Protein AF-A0A4S4DPA4-F1 (afdb_monomer_lite)

pLDDT: mean 76.0, std 15.43, range [40.31, 98.38]

Organism: Camellia sinensis var. sinensis (NCBI:txid542762)

InterPro domains:
  IPR003690 Transcription termination factor, mitochondrial/chloroplastic [PTHR13068] (3-157)
  IPR038538 MTERF superfamily, mitochondrial/chloroplastic [G3DSA:1.25.70.10] (1-191)

Radius of gyration: 19.37 Å; chains: 1; bounding box: 46×29×65 Å

Sequence (200 aa):
MESQIISPFNFFKSFVQSEEETIPAIKRNAKFLLVDLQACALPNVEILRETNVLDEKILFMLKFMAGAFNSTSDRFRKIVNEVKKMGFNPLKLNFVLAVHALKSMSKSTWGKKVDIYKKWVLFEDDILVAFGKYPWCTIASEHKIMRVMDFFVNKMKNDITLETMLKYIEKVFLTEVVNYYEEEALELLKLHKEKLVVAK

Structure (mmCIF, N/CA/C/O backbone):
data_AF-A0A4S4DPA4-F1
#
_entry.id   AF-A0A4S4DPA4-F1
#
loop_
_atom_site.group_PDB
_atom_site.id
_atom_site.type_symbol
_atom_site.label_atom_id
_atom_site.label_alt_id
_atom_site.label_comp_id
_atom_site.label_asym_id
_atom_site.label_entity_id
_atom_site.label_seq_id
_atom_site.pdbx_PDB_ins_code
_atom_site.Cartn_x
_atom_site.Cartn_y
_atom_site.Cartn_z
_atom_site.occupancy
_atom_site.B_iso_or_equiv
_atom_site.auth_seq_id
_atom_site.auth_comp_id
_atom_site.auth_asym_id
_atom_site.auth_atom_id
_atom_site.pdbx_PDB_model_num
ATOM 1 N N . MET A 1 1 ? -15.448 16.857 18.809 1.00 47.50 1 MET A N 1
ATOM 2 C CA . MET A 1 1 ? -13.980 16.663 18.862 1.00 47.50 1 MET A CA 1
ATOM 3 C C . MET A 1 1 ? -13.618 15.280 19.388 1.00 47.50 1 MET A C 1
ATOM 5 O O . MET A 1 1 ? -12.864 14.600 18.712 1.00 47.50 1 MET A O 1
ATOM 9 N N . GLU A 1 2 ? -14.201 14.809 20.498 1.00 51.72 2 GLU A N 1
ATOM 10 C CA . GLU A 1 2 ? -13.940 13.455 21.034 1.00 51.72 2 GLU A CA 1
ATOM 11 C C . GLU A 1 2 ? -14.201 12.321 20.019 1.00 51.72 2 GLU A C 1
ATOM 13 O O . GLU A 1 2 ? -13.368 11.430 19.854 1.00 51.72 2 GLU A O 1
ATOM 18 N N . SER A 1 3 ? -15.286 12.397 19.238 1.00 60.50 3 SER A N 1
ATOM 19 C CA . SER A 1 3 ? -15.632 11.381 18.227 1.00 60.50 3 SER A CA 1
ATOM 20 C C . SER A 1 3 ? -14.640 11.258 17.060 1.00 60.50 3 SER A C 1
ATOM 22 O O . SER A 1 3 ? -14.553 10.191 16.455 1.00 60.50 3 SER A O 1
ATOM 24 N N . GLN A 1 4 ? -13.872 12.312 16.755 1.00 64.69 4 GLN A N 1
ATOM 25 C CA . GLN A 1 4 ? -12.910 12.318 15.643 1.00 64.69 4 GLN A CA 1
ATOM 26 C C . GLN A 1 4 ? -11.597 11.605 15.985 1.00 64.69 4 GLN A C 1
ATOM 28 O O . GLN A 1 4 ? -10.877 11.208 15.079 1.00 64.69 4 GLN A O 1
ATOM 33 N N . ILE A 1 5 ? -11.290 11.415 17.273 1.00 68.19 5 ILE A N 1
ATOM 34 C CA . ILE A 1 5 ? -10.051 10.766 17.730 1.00 68.19 5 ILE A CA 1
ATOM 35 C C . ILE A 1 5 ? -10.339 9.358 18.263 1.00 68.19 5 ILE A C 1
ATOM 37 O O . ILE A 1 5 ? -9.598 8.423 17.960 1.00 68.19 5 ILE A O 1
ATOM 41 N N . ILE A 1 6 ? -11.446 9.179 18.994 1.00 77.50 6 ILE A N 1
ATOM 42 C CA . ILE A 1 6 ? -11.812 7.890 19.601 1.00 77.50 6 ILE A CA 1
ATOM 43 C C . ILE A 1 6 ? -12.074 6.824 18.531 1.00 77.50 6 ILE A C 1
ATOM 45 O O . ILE A 1 6 ? -11.639 5.682 18.671 1.00 77.50 6 ILE A O 1
ATOM 49 N N . SER A 1 7 ? -12.761 7.182 17.441 1.00 82.56 7 SER A N 1
ATOM 50 C CA . SER A 1 7 ? -13.133 6.211 16.408 1.00 82.56 7 SER A CA 1
ATOM 51 C C . SER A 1 7 ? -11.917 5.690 15.615 1.00 82.56 7 SER A C 1
ATOM 53 O O . SER A 1 7 ? -11.753 4.469 15.554 1.00 82.56 7 SER A O 1
ATOM 55 N N . PRO A 1 8 ? -10.993 6.539 15.112 1.00 80.88 8 PRO A N 1
ATOM 56 C CA . PRO A 1 8 ? -9.738 6.074 14.509 1.00 80.88 8 PRO A CA 1
ATOM 57 C C . PRO A 1 8 ? -8.840 5.289 15.471 1.00 80.88 8 PRO A C 1
ATOM 59 O O . PRO A 1 8 ? -8.198 4.325 15.053 1.00 80.88 8 PRO A O 1
ATOM 62 N N . PHE A 1 9 ? -8.807 5.674 16.752 1.00 84.62 9 PHE A N 1
ATOM 63 C CA . PHE A 1 9 ? -8.043 4.963 17.775 1.00 84.62 9 PHE A CA 1
ATOM 64 C C . PHE A 1 9 ? -8.568 3.544 17.997 1.00 84.62 9 PHE A C 1
ATOM 66 O O . PHE A 1 9 ? -7.803 2.588 17.897 1.00 84.62 9 PHE A O 1
ATOM 73 N N . ASN A 1 10 ? -9.874 3.392 18.235 1.00 86.75 10 ASN A N 1
ATOM 74 C CA . ASN A 1 10 ? -10.500 2.083 18.434 1.00 86.75 10 ASN A CA 1
ATOM 75 C C . ASN A 1 10 ? -10.371 1.197 17.193 1.00 86.75 10 ASN A C 1
ATOM 77 O O . ASN A 1 10 ? -10.141 -0.005 17.315 1.00 86.75 10 ASN A O 1
ATOM 81 N N . PHE A 1 11 ? -10.458 1.797 16.004 1.00 87.94 11 PHE A N 1
ATOM 82 C CA . PHE A 1 11 ? -10.201 1.102 14.751 1.00 87.94 11 PHE A CA 1
ATOM 83 C C . PHE A 1 11 ? -8.759 0.579 14.669 1.00 87.94 11 PHE A C 1
ATOM 85 O O . PHE A 1 11 ? -8.550 -0.589 14.373 1.00 87.94 11 PHE A O 1
ATOM 92 N N . PHE A 1 12 ? -7.743 1.384 14.988 1.00 86.25 12 PHE A N 1
ATOM 93 C CA . PHE A 1 12 ? -6.364 0.882 15.040 1.00 86.25 12 PHE A CA 1
ATOM 94 C C . PHE A 1 12 ? -6.177 -0.190 16.123 1.00 86.25 12 PHE A C 1
ATOM 96 O O . PHE A 1 12 ? -5.528 -1.211 15.882 1.00 86.25 12 PHE A O 1
ATOM 103 N N . LYS A 1 13 ? -6.782 0.015 17.299 1.00 86.31 13 LYS A N 1
ATOM 104 C CA . LYS A 1 13 ? -6.738 -0.925 18.423 1.00 86.31 13 LYS A CA 1
ATOM 105 C C . LYS A 1 13 ? -7.308 -2.290 18.042 1.00 86.31 13 LYS A C 1
ATOM 107 O O . LYS A 1 13 ? -6.779 -3.292 18.510 1.00 86.31 13 LYS A O 1
ATOM 112 N N . SER A 1 14 ? -8.307 -2.370 17.157 1.00 89.31 14 SER A N 1
ATOM 113 C CA . SER A 1 14 ? -8.835 -3.666 16.706 1.00 89.31 14 SER A CA 1
ATOM 114 C C . SER A 1 14 ? -7.832 -4.486 15.885 1.00 89.31 14 SER A C 1
ATOM 116 O O . SER A 1 14 ? -7.935 -5.708 15.870 1.00 89.31 14 SER A O 1
ATOM 118 N N . PHE A 1 15 ? -6.855 -3.848 15.226 1.00 86.38 15 PHE A N 1
ATOM 119 C CA . PHE A 1 15 ? -5.767 -4.550 14.528 1.00 86.38 15 PHE A CA 1
ATOM 120 C C . PHE A 1 15 ? -4.616 -4.918 15.459 1.00 86.38 15 PHE A C 1
ATOM 122 O O . PHE A 1 15 ? -4.044 -5.995 15.339 1.00 86.38 15 PHE A O 1
ATOM 129 N N . VAL A 1 16 ? -4.236 -3.996 16.346 1.00 83.19 16 VAL A N 1
ATOM 130 C CA . VAL A 1 16 ? -3.062 -4.158 17.216 1.00 83.19 16 VAL A CA 1
ATOM 131 C C . VAL A 1 16 ? -3.375 -5.038 18.429 1.00 83.19 16 VAL A C 1
ATOM 133 O O . VAL A 1 16 ? -2.485 -5.687 18.959 1.00 83.19 16 VAL A O 1
ATOM 136 N N . GLN A 1 17 ? -4.633 -5.061 18.876 1.00 82.94 17 GLN A N 1
ATOM 137 C CA . GLN A 1 17 ? -5.109 -5.787 20.062 1.00 82.94 17 GLN A CA 1
ATOM 138 C C . GLN A 1 17 ? -4.380 -5.418 21.372 1.00 82.94 17 GLN A C 1
ATOM 140 O O . GLN A 1 17 ? -4.552 -6.081 22.389 1.00 82.94 17 GLN A O 1
ATOM 145 N N . SER A 1 18 ? -3.620 -4.317 21.375 1.00 83.12 18 SER A N 1
ATOM 146 C CA . SER A 1 18 ? -2.895 -3.782 22.529 1.00 83.12 18 SER A CA 1
ATOM 147 C C . SER A 1 18 ? -3.013 -2.260 22.570 1.00 83.12 18 SER A C 1
ATOM 149 O O . SER A 1 18 ? -2.733 -1.566 21.591 1.00 83.12 18 SER A O 1
ATOM 151 N N . GLU A 1 19 ? -3.443 -1.726 23.712 1.00 79.69 19 GLU A N 1
ATOM 152 C CA . GLU A 1 19 ? -3.584 -0.282 23.926 1.00 79.69 19 GLU A CA 1
ATOM 153 C C . GLU A 1 19 ? -2.224 0.426 23.961 1.00 79.69 19 GLU A C 1
ATOM 155 O O . GLU A 1 19 ? -2.042 1.453 23.302 1.00 79.69 19 GLU A O 1
ATOM 160 N N . GLU A 1 20 ? -1.248 -0.184 24.635 1.00 83.00 20 GLU A N 1
ATOM 161 C CA . GLU A 1 20 ? 0.122 0.323 24.759 1.00 83.00 20 GLU A CA 1
ATOM 162 C C . GLU A 1 20 ? 0.823 0.432 23.398 1.00 83.00 20 GLU A C 1
ATOM 164 O O . GLU A 1 20 ? 1.570 1.378 23.148 1.00 83.00 20 GLU A O 1
ATOM 169 N N . GLU A 1 21 ? 0.528 -0.484 22.473 1.00 82.00 21 GLU A N 1
ATOM 170 C CA . GLU A 1 21 ? 1.113 -0.496 21.129 1.00 82.00 21 GLU A CA 1
ATOM 171 C C . GLU A 1 21 ? 0.329 0.348 20.108 1.00 82.00 21 GLU A C 1
ATOM 173 O O . GLU A 1 21 ? 0.869 0.740 19.065 1.00 82.00 21 GLU A O 1
ATOM 178 N N . THR A 1 22 ? -0.933 0.678 20.402 1.00 83.94 22 THR A N 1
ATOM 179 C CA . THR A 1 22 ? -1.797 1.461 19.505 1.00 83.94 22 THR A CA 1
ATOM 180 C C . THR A 1 22 ? -1.320 2.910 19.389 1.00 83.94 22 THR A C 1
ATOM 182 O O . THR A 1 22 ? -1.257 3.459 18.286 1.00 83.94 22 THR A O 1
ATOM 185 N N . ILE A 1 23 ? -0.926 3.536 20.504 1.00 83.19 23 ILE A N 1
ATOM 186 C CA . ILE A 1 23 ? -0.481 4.939 20.509 1.00 83.19 23 ILE A CA 1
ATOM 187 C C . ILE A 1 23 ? 0.796 5.134 19.665 1.00 83.19 23 ILE A C 1
ATOM 189 O O . ILE A 1 23 ? 0.790 6.009 18.792 1.00 83.19 23 ILE A O 1
ATOM 193 N N . PRO A 1 24 ? 1.880 4.347 19.843 1.00 84.19 24 PRO A N 1
ATOM 194 C CA . PRO A 1 24 ? 3.060 4.428 18.981 1.00 84.19 24 PRO A CA 1
ATOM 195 C C . PRO A 1 24 ? 2.747 4.173 17.502 1.00 84.19 24 PRO A C 1
ATOM 197 O O . PRO A 1 24 ? 3.294 4.856 16.637 1.00 84.19 24 PRO A O 1
ATOM 200 N N . ALA A 1 25 ? 1.845 3.232 17.200 1.00 79.12 25 ALA A N 1
ATOM 201 C CA . ALA A 1 25 ? 1.446 2.916 15.831 1.00 79.12 25 ALA A CA 1
ATOM 202 C C . ALA A 1 25 ? 0.774 4.104 15.125 1.00 79.12 25 ALA A C 1
ATOM 204 O O . ALA A 1 25 ? 1.135 4.425 13.994 1.00 79.12 25 ALA A O 1
ATOM 205 N N . ILE A 1 26 ? -0.153 4.788 15.803 1.00 81.88 26 ILE A N 1
ATOM 206 C CA . ILE A 1 26 ? -0.822 5.982 15.266 1.00 81.88 26 ILE A CA 1
ATOM 207 C C . ILE A 1 26 ? 0.167 7.143 15.142 1.00 81.88 26 ILE A C 1
ATOM 209 O O . ILE A 1 26 ? 0.182 7.828 14.121 1.00 81.88 26 ILE A O 1
ATOM 213 N N . LYS A 1 27 ? 1.033 7.352 16.145 1.00 83.00 27 LYS A N 1
ATOM 214 C CA . LYS A 1 27 ? 2.063 8.406 16.106 1.00 83.00 27 LYS A CA 1
ATOM 215 C C . LYS A 1 27 ? 2.998 8.256 14.908 1.00 83.00 27 LYS A C 1
ATOM 217 O O . LYS A 1 27 ? 3.382 9.262 14.317 1.00 83.00 27 LYS A O 1
ATOM 222 N N . ARG A 1 28 ? 3.310 7.017 14.515 1.00 79.75 28 ARG A N 1
ATOM 223 C CA . ARG A 1 28 ? 4.183 6.714 13.372 1.00 79.75 28 ARG A CA 1
ATOM 224 C C . ARG A 1 28 ? 3.653 7.258 12.047 1.00 79.75 28 ARG A C 1
ATOM 226 O O . ARG A 1 28 ? 4.441 7.588 11.167 1.00 79.75 28 ARG A O 1
ATOM 233 N N . ASN A 1 29 ? 2.336 7.407 11.917 1.00 77.44 29 ASN A N 1
ATOM 234 C CA . ASN A 1 29 ? 1.734 8.110 10.794 1.00 77.44 29 ASN A CA 1
ATOM 235 C C . ASN A 1 29 ? 0.452 8.830 11.218 1.00 77.44 29 ASN A C 1
ATOM 237 O O . ASN A 1 29 ? -0.662 8.441 10.862 1.00 77.44 29 ASN A O 1
ATOM 241 N N . ALA A 1 30 ? 0.629 9.938 11.943 1.00 82.50 30 ALA A N 1
ATOM 242 C CA . ALA A 1 30 ? -0.473 10.735 12.483 1.00 82.50 30 ALA A CA 1
ATOM 243 C C . ALA A 1 30 ? -1.455 11.245 11.410 1.00 82.50 30 ALA A C 1
ATOM 245 O O . ALA A 1 30 ? -2.594 11.578 11.729 1.00 82.50 30 ALA A O 1
ATOM 246 N N . LYS A 1 31 ? -1.059 11.246 10.126 1.00 81.12 31 LYS A N 1
ATOM 247 C CA . LYS A 1 31 ? -1.948 11.578 9.001 1.00 81.12 31 LYS A CA 1
ATOM 248 C C . LYS A 1 31 ? -3.149 10.640 8.903 1.00 81.12 31 LYS A C 1
ATOM 250 O O . LYS A 1 31 ? -4.138 11.028 8.294 1.00 81.12 31 LYS A O 1
ATOM 255 N N . PHE A 1 32 ? -3.094 9.445 9.498 1.00 81.62 32 PHE A N 1
ATOM 256 C CA . PHE A 1 32 ? -4.259 8.568 9.584 1.00 81.62 32 PHE A CA 1
ATOM 257 C C . PHE A 1 32 ? -5.448 9.237 10.281 1.00 81.62 32 PHE A C 1
ATOM 259 O O . PHE A 1 32 ? -6.580 9.060 9.849 1.00 81.62 32 PHE A O 1
ATOM 266 N N . LEU A 1 33 ? -5.195 10.060 11.302 1.00 81.94 33 LEU A N 1
ATOM 267 C CA . LEU A 1 33 ? -6.247 10.774 12.032 1.00 81.94 33 LEU A CA 1
ATOM 268 C C . LEU A 1 33 ? -6.993 11.798 11.161 1.00 81.94 33 LEU A C 1
ATOM 270 O O . LEU A 1 33 ? -8.061 12.261 11.539 1.00 81.94 33 LEU A O 1
ATOM 274 N N . LEU A 1 34 ? -6.432 12.149 10.000 1.00 82.75 34 LEU A N 1
ATOM 275 C CA . LEU A 1 34 ? -7.040 13.049 9.019 1.00 82.75 34 LEU A CA 1
ATOM 276 C C . LEU A 1 34 ? -7.821 12.296 7.932 1.00 82.75 34 LEU A C 1
ATOM 278 O O . LEU A 1 34 ? -8.416 12.927 7.061 1.00 82.75 34 LEU A O 1
ATOM 282 N N . VAL A 1 35 ? -7.778 10.962 7.925 1.00 84.69 35 VAL A N 1
ATOM 283 C CA . VAL A 1 35 ? -8.521 10.140 6.968 1.00 84.69 35 VAL A CA 1
ATOM 284 C C . VAL A 1 35 ? -9.955 9.998 7.456 1.00 84.69 35 VAL A C 1
ATOM 286 O O . VAL A 1 35 ? -10.189 9.657 8.614 1.00 84.69 35 VAL A O 1
ATOM 289 N N . ASP A 1 36 ? -10.920 10.207 6.561 1.00 88.88 36 ASP A N 1
ATOM 290 C CA . ASP A 1 36 ? -12.313 9.886 6.858 1.00 88.88 36 ASP A CA 1
ATOM 291 C C . ASP A 1 36 ? -12.453 8.374 7.078 1.00 88.88 36 ASP A C 1
ATOM 293 O O . ASP A 1 36 ? -12.332 7.566 6.149 1.00 88.88 36 ASP A O 1
ATOM 297 N N . LEU A 1 37 ? -12.666 7.986 8.334 1.00 88.25 37 LEU A N 1
ATOM 298 C CA . LEU A 1 37 ? -12.711 6.584 8.714 1.00 88.25 37 LEU A CA 1
ATOM 299 C C . LEU A 1 37 ? -13.899 5.861 8.068 1.00 88.25 37 LEU A C 1
ATOM 301 O O . LEU A 1 37 ? -13.740 4.735 7.604 1.00 88.25 37 LEU A O 1
ATOM 305 N N . GLN A 1 38 ? -15.067 6.505 8.027 1.00 89.69 38 GLN A N 1
ATOM 306 C CA . GLN A 1 38 ? -16.314 5.884 7.580 1.00 89.69 38 GLN A CA 1
ATOM 307 C C . GLN A 1 38 ? -16.425 5.891 6.058 1.00 89.69 38 GLN A C 1
ATOM 309 O O . GLN A 1 38 ? -16.741 4.868 5.457 1.00 89.69 38 GLN A O 1
ATOM 314 N N . ALA A 1 39 ? -16.129 7.026 5.423 1.00 89.81 39 ALA A N 1
ATOM 315 C CA . ALA A 1 39 ? -16.262 7.160 3.978 1.00 89.81 39 ALA A CA 1
ATOM 316 C C . ALA A 1 39 ? -15.093 6.529 3.207 1.00 89.81 39 ALA A C 1
ATOM 318 O O . ALA A 1 39 ? -15.268 6.129 2.054 1.00 89.81 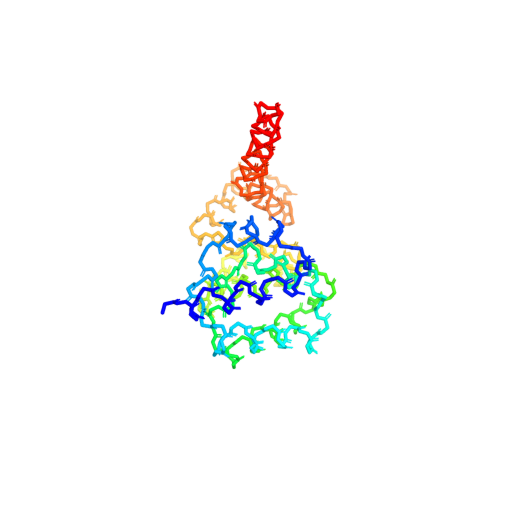39 ALA A O 1
ATOM 319 N N . CYS A 1 40 ? -13.904 6.441 3.818 1.00 92.50 40 CYS A N 1
ATOM 320 C CA . CYS A 1 40 ? -12.693 6.012 3.122 1.00 92.50 40 CYS A CA 1
ATOM 321 C C . CYS A 1 40 ? -12.021 4.794 3.774 1.00 92.50 40 CYS A C 1
ATOM 323 O O . CYS A 1 40 ? -11.894 3.757 3.125 1.00 92.50 40 CYS A O 1
ATOM 325 N N . ALA A 1 41 ? -11.568 4.882 5.028 1.00 92.38 41 ALA A N 1
ATOM 326 C CA . ALA A 1 41 ? -10.684 3.851 5.584 1.00 92.38 41 ALA A CA 1
ATOM 327 C C . ALA A 1 41 ? -11.362 2.482 5.745 1.00 92.38 41 ALA A C 1
ATOM 329 O O . ALA A 1 41 ? -10.819 1.491 5.260 1.00 92.38 41 ALA A O 1
ATOM 330 N N . LEU A 1 42 ? -12.539 2.426 6.376 1.00 94.00 42 LEU A N 1
ATOM 331 C CA . LEU A 1 42 ? -13.283 1.184 6.610 1.00 94.00 42 LEU A CA 1
ATOM 332 C C . LEU A 1 42 ? -13.649 0.474 5.294 1.00 94.00 42 LEU A C 1
ATOM 334 O O . LEU A 1 42 ? -13.253 -0.680 5.132 1.00 94.00 42 LEU A O 1
ATOM 338 N N . PRO A 1 43 ? -14.284 1.135 4.302 1.00 96.44 43 PRO A N 1
ATOM 339 C CA . PRO A 1 43 ? -14.548 0.503 3.010 1.00 96.44 43 PRO A CA 1
ATOM 340 C C . PRO A 1 43 ? -13.282 -0.008 2.308 1.00 96.44 43 PRO A C 1
ATOM 342 O O . PRO A 1 43 ? -13.291 -1.084 1.715 1.00 96.44 43 PRO A O 1
ATOM 345 N N . ASN A 1 44 ? -12.178 0.744 2.376 1.00 97.06 44 ASN A N 1
ATOM 346 C CA . ASN A 1 44 ? -10.921 0.361 1.729 1.00 97.06 44 ASN A CA 1
ATOM 347 C C . ASN A 1 44 ? -10.257 -0.842 2.414 1.00 97.06 44 ASN A C 1
ATOM 349 O O . ASN A 1 44 ? -9.653 -1.673 1.740 1.00 97.06 44 ASN A O 1
ATOM 353 N N . VAL A 1 45 ? -10.391 -0.965 3.734 1.00 96.44 45 VAL A N 1
ATOM 354 C CA . VAL A 1 45 ? -9.943 -2.135 4.502 1.00 96.44 45 VAL A CA 1
ATOM 355 C C . VAL A 1 45 ? -10.740 -3.374 4.116 1.00 96.44 45 VAL A C 1
ATOM 357 O O . VAL A 1 45 ? -10.141 -4.410 3.836 1.00 96.44 45 VAL A O 1
ATOM 360 N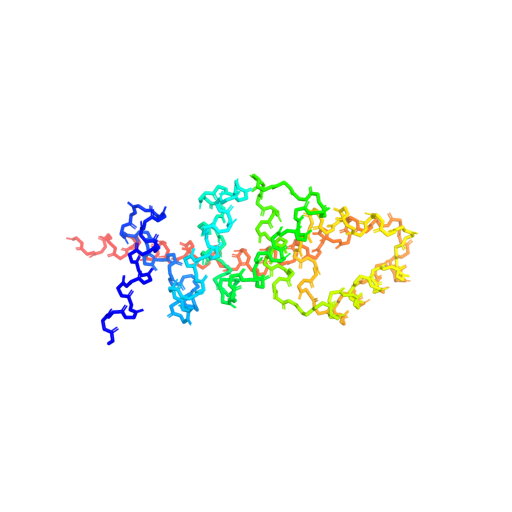 N . GLU A 1 46 ? -12.064 -3.260 4.015 1.00 97.31 46 GLU A N 1
ATOM 361 C CA . GLU A 1 46 ? -12.909 -4.379 3.590 1.00 97.31 46 GLU A CA 1
ATOM 362 C C . GLU A 1 46 ? -12.584 -4.823 2.159 1.00 97.31 46 GLU A C 1
ATOM 364 O O . GLU A 1 46 ? -12.444 -6.014 1.907 1.00 97.31 46 GLU A O 1
ATOM 369 N N . ILE A 1 47 ? -12.303 -3.892 1.239 1.00 98.38 47 ILE A N 1
ATOM 370 C CA . ILE A 1 47 ? -11.817 -4.227 -0.113 1.00 98.38 47 ILE A CA 1
ATOM 371 C C . ILE A 1 47 ? -10.526 -5.067 -0.070 1.00 98.38 47 ILE A C 1
ATOM 373 O O . ILE A 1 47 ? -10.360 -6.000 -0.864 1.00 98.38 47 ILE A O 1
ATOM 377 N N . LEU A 1 48 ? -9.587 -4.741 0.827 1.00 97.69 48 LEU A N 1
ATOM 378 C CA . LEU A 1 48 ? -8.350 -5.513 0.985 1.00 97.69 48 LEU A CA 1
ATOM 379 C C . LEU A 1 48 ? -8.646 -6.917 1.532 1.00 97.69 48 LEU A C 1
ATOM 381 O O . LEU A 1 48 ? -8.122 -7.893 0.990 1.00 97.69 48 LEU A O 1
ATOM 385 N N . ARG A 1 49 ? -9.526 -7.033 2.532 1.00 97.44 49 ARG A N 1
ATOM 386 C CA . ARG A 1 49 ? -9.955 -8.320 3.107 1.00 97.44 49 ARG A CA 1
ATOM 387 C C . ARG A 1 49 ? -10.683 -9.199 2.092 1.00 97.44 49 ARG A C 1
ATOM 389 O O . ARG A 1 49 ? -10.318 -10.358 1.936 1.00 97.44 49 ARG A O 1
ATOM 396 N N . GLU A 1 50 ? -11.613 -8.637 1.317 1.00 97.88 50 GLU A N 1
ATOM 397 C CA . GLU A 1 50 ? -12.284 -9.300 0.182 1.00 97.88 50 GLU A CA 1
ATOM 398 C C . GLU A 1 50 ? -11.278 -9.822 -0.861 1.00 97.88 50 GLU A C 1
ATOM 400 O O . GLU A 1 50 ? -11.530 -10.799 -1.566 1.00 97.88 50 GLU A O 1
ATOM 405 N N . THR A 1 51 ? -10.113 -9.175 -0.963 1.00 97.56 51 THR A N 1
ATOM 406 C CA . THR A 1 51 ? -9.022 -9.570 -1.865 1.00 97.56 51 THR A CA 1
ATOM 407 C C . THR A 1 51 ? -8.067 -10.595 -1.229 1.00 97.56 51 THR A C 1
ATOM 409 O O . THR A 1 51 ? -7.089 -10.995 -1.860 1.00 97.56 51 THR A O 1
ATOM 412 N N . ASN A 1 52 ? -8.375 -11.088 -0.026 1.00 96.62 52 ASN A N 1
ATOM 413 C CA . ASN A 1 52 ? -7.560 -11.991 0.794 1.00 96.62 52 ASN A CA 1
ATOM 414 C C . ASN A 1 52 ? -6.239 -11.383 1.286 1.00 96.62 52 ASN A C 1
ATOM 416 O O . ASN A 1 52 ? -5.278 -12.107 1.547 1.00 96.62 52 ASN A O 1
ATOM 420 N N . VAL A 1 53 ? -6.154 -10.059 1.413 1.00 97.12 53 VAL A N 1
ATOM 421 C CA . VAL A 1 53 ? -5.004 -9.432 2.071 1.00 97.12 53 VAL A CA 1
ATOM 422 C C . VAL A 1 53 ? -5.100 -9.698 3.572 1.00 97.12 53 VAL A C 1
ATOM 424 O O . VAL A 1 53 ? -6.123 -9.425 4.193 1.00 97.12 53 VAL A O 1
ATOM 427 N N . LEU A 1 54 ? -4.022 -10.222 4.156 1.00 93.94 54 LEU A N 1
ATOM 428 C CA . LEU A 1 54 ? -3.961 -10.526 5.585 1.00 93.94 54 LEU A CA 1
ATOM 429 C C . LEU A 1 54 ? -3.980 -9.242 6.429 1.00 93.94 54 LEU A C 1
ATOM 431 O O . LEU A 1 54 ? -3.289 -8.272 6.100 1.00 93.94 54 LEU A O 1
ATOM 435 N N . ASP A 1 55 ? -4.681 -9.272 7.565 1.00 93.06 55 ASP A N 1
ATOM 436 C CA . ASP A 1 55 ? -4.805 -8.131 8.487 1.00 93.06 55 ASP A CA 1
ATOM 437 C C . ASP A 1 55 ? -3.444 -7.597 8.961 1.00 93.06 55 ASP A C 1
ATOM 439 O O . ASP A 1 55 ? -3.276 -6.390 9.109 1.00 93.06 55 ASP A O 1
ATOM 443 N N . GLU A 1 56 ? -2.426 -8.452 9.094 1.00 91.06 56 GLU A N 1
ATOM 444 C CA . GLU A 1 56 ? -1.048 -8.036 9.394 1.00 91.06 56 GLU A CA 1
ATOM 445 C C . GLU A 1 56 ? -0.447 -7.099 8.324 1.00 91.06 56 GLU A C 1
ATOM 447 O O . GLU A 1 56 ? 0.309 -6.179 8.644 1.00 91.06 56 GLU A O 1
ATOM 452 N N . LYS A 1 57 ? -0.791 -7.291 7.041 1.00 92.75 57 LYS A N 1
ATOM 453 C CA . LYS A 1 57 ? -0.319 -6.449 5.928 1.00 92.75 57 LYS A CA 1
ATOM 454 C C . LYS A 1 57 ? -1.158 -5.184 5.805 1.00 92.75 57 LYS A C 1
ATOM 456 O O . LYS A 1 57 ? -0.614 -4.129 5.483 1.00 92.75 57 LYS A O 1
ATOM 461 N N . ILE A 1 58 ? -2.452 -5.269 6.115 1.00 93.88 58 ILE A N 1
ATOM 462 C CA . ILE A 1 58 ? -3.324 -4.095 6.239 1.00 93.88 58 ILE A CA 1
ATOM 463 C C . ILE A 1 58 ? -2.820 -3.205 7.378 1.00 93.88 58 ILE A C 1
ATOM 465 O O . ILE A 1 58 ? -2.636 -2.009 7.176 1.00 93.88 58 ILE A O 1
ATOM 469 N N . LEU A 1 59 ? -2.493 -3.784 8.537 1.00 90.38 59 LEU A N 1
ATOM 470 C CA . LEU A 1 59 ? -1.924 -3.066 9.674 1.00 90.38 59 LEU A CA 1
ATOM 471 C C . LEU A 1 59 ? -0.584 -2.414 9.323 1.00 90.38 59 LEU A C 1
ATOM 473 O O . LEU A 1 59 ? -0.346 -1.265 9.692 1.00 90.38 59 LEU A O 1
ATOM 477 N N . PHE A 1 60 ? 0.281 -3.109 8.581 1.00 89.12 60 PHE A N 1
ATOM 478 C CA . PHE A 1 60 ? 1.505 -2.508 8.053 1.00 89.12 60 PHE A CA 1
ATOM 479 C C . PHE A 1 60 ? 1.195 -1.285 7.171 1.00 89.12 60 PHE A C 1
ATOM 481 O O . PHE A 1 60 ? 1.758 -0.208 7.367 1.00 89.12 60 PHE A O 1
ATOM 488 N N . MET A 1 61 ? 0.247 -1.411 6.242 1.00 89.81 61 MET A N 1
ATOM 489 C CA . MET A 1 61 ? -0.164 -0.312 5.367 1.00 89.81 61 MET A CA 1
ATOM 490 C C . MET A 1 61 ? -0.780 0.854 6.157 1.00 89.81 61 MET A C 1
ATOM 492 O O . MET A 1 61 ? -0.498 2.010 5.861 1.00 89.81 61 MET A O 1
ATOM 496 N N . LEU A 1 62 ? -1.567 0.583 7.198 1.00 88.50 62 LEU A N 1
ATOM 497 C CA . LEU A 1 62 ? -2.126 1.600 8.089 1.00 88.50 62 LEU A CA 1
ATOM 498 C C . LEU A 1 62 ? -1.019 2.348 8.851 1.00 88.50 62 LEU A C 1
ATOM 500 O O . LEU A 1 62 ? -1.023 3.579 8.883 1.00 88.50 62 LEU A O 1
ATOM 504 N N . LYS A 1 63 ? -0.035 1.622 9.400 1.00 85.81 63 LYS A N 1
ATOM 505 C CA . LYS A 1 63 ? 1.091 2.182 10.170 1.00 85.81 63 LYS A CA 1
ATOM 506 C C . LYS A 1 63 ? 2.014 3.065 9.332 1.00 85.81 63 LYS A C 1
ATOM 508 O O . LYS A 1 63 ? 2.467 4.096 9.815 1.00 85.81 63 LYS A O 1
ATOM 513 N N . PHE A 1 64 ? 2.307 2.673 8.093 1.00 83.69 64 PHE A N 1
ATOM 514 C CA . PHE A 1 64 ? 3.358 3.319 7.294 1.00 83.69 64 PHE A CA 1
ATOM 515 C C . PHE A 1 64 ? 2.826 4.093 6.085 1.00 83.69 64 PHE A C 1
ATOM 517 O O . PHE A 1 64 ? 3.480 5.009 5.597 1.00 83.69 64 PHE A O 1
ATOM 524 N N . MET A 1 65 ? 1.615 3.790 5.621 1.00 86.31 65 MET A N 1
ATOM 525 C CA . MET A 1 65 ? 1.040 4.291 4.367 1.00 86.31 65 MET A CA 1
ATOM 526 C C . MET A 1 65 ? -0.407 4.755 4.554 1.00 86.31 65 MET A C 1
ATOM 528 O O . MET A 1 65 ? -1.217 4.622 3.640 1.00 86.31 65 MET A O 1
ATOM 532 N N . ALA A 1 66 ? -0.740 5.346 5.706 1.00 83.19 66 ALA A N 1
ATOM 533 C CA . ALA A 1 66 ? -2.094 5.800 6.041 1.00 83.19 66 ALA A CA 1
ATOM 534 C C . ALA A 1 66 ? -2.759 6.634 4.930 1.00 83.19 66 ALA A C 1
ATOM 536 O O . ALA A 1 66 ? -3.949 6.497 4.654 1.00 83.19 66 ALA A O 1
ATOM 537 N N . GLY A 1 67 ? -1.968 7.448 4.222 1.00 83.88 67 GLY A N 1
ATOM 538 C CA . GLY A 1 67 ? -2.436 8.231 3.081 1.00 83.88 67 GLY A CA 1
ATOM 539 C C . GLY A 1 67 ? -3.032 7.395 1.941 1.00 83.88 67 GLY A C 1
ATOM 540 O O . GLY A 1 67 ? -3.811 7.936 1.161 1.00 83.88 67 GLY A O 1
ATOM 541 N N . ALA A 1 68 ? -2.726 6.099 1.835 1.00 87.44 68 ALA A N 1
ATOM 542 C CA . ALA A 1 68 ? -3.329 5.183 0.869 1.00 87.44 68 ALA A CA 1
ATOM 543 C C . ALA A 1 68 ? -4.829 4.983 1.091 1.00 87.44 68 ALA A C 1
ATOM 545 O O . ALA A 1 68 ? -5.565 4.842 0.121 1.00 87.44 68 ALA A O 1
ATOM 546 N N . PHE A 1 69 ? -5.277 5.052 2.344 1.00 91.00 69 PHE A N 1
ATOM 547 C CA . PHE A 1 69 ? -6.680 4.890 2.710 1.00 91.00 69 PHE A CA 1
ATOM 548 C C . PHE A 1 69 ? -7.498 6.159 2.481 1.00 91.00 69 PHE A C 1
ATOM 550 O O . PHE A 1 69 ? -8.719 6.092 2.526 1.00 91.00 69 PHE A O 1
ATOM 557 N N . ASN A 1 70 ? -6.859 7.294 2.177 1.00 90.12 70 ASN A N 1
ATOM 558 C CA . ASN A 1 70 ? -7.546 8.533 1.823 1.00 90.12 70 ASN A CA 1
ATOM 559 C C . ASN A 1 70 ? -7.957 8.540 0.339 1.00 90.12 70 ASN A C 1
ATOM 561 O O . ASN A 1 70 ? -7.344 9.222 -0.495 1.00 90.12 70 ASN A O 1
ATOM 565 N N . SER A 1 71 ? -8.926 7.698 -0.006 1.00 90.75 71 SER A N 1
ATOM 566 C CA . SER A 1 71 ? -9.565 7.625 -1.321 1.00 90.75 71 SER A CA 1
ATOM 567 C C . SER A 1 71 ? -10.950 7.007 -1.209 1.00 90.75 71 SER A C 1
ATOM 569 O O . SER A 1 71 ? -11.174 6.165 -0.344 1.00 90.75 71 SER A O 1
ATOM 571 N N . THR A 1 72 ? -11.841 7.362 -2.134 1.00 94.56 72 THR A N 1
ATOM 572 C CA . THR A 1 72 ? -13.140 6.696 -2.262 1.00 94.56 72 THR A CA 1
ATOM 573 C C . THR A 1 72 ? -12.965 5.202 -2.542 1.00 94.56 72 THR A C 1
ATOM 575 O O . THR A 1 72 ? -12.027 4.800 -3.244 1.00 94.56 72 THR A O 1
ATOM 578 N N . SER A 1 73 ? -13.896 4.393 -2.038 1.00 95.62 73 SER A N 1
ATOM 579 C CA . SER A 1 73 ? -13.920 2.936 -2.223 1.00 95.62 73 SER A CA 1
ATOM 580 C C . SER A 1 73 ? -13.886 2.526 -3.696 1.00 95.62 73 SER A C 1
ATOM 582 O O . SER A 1 73 ? -13.128 1.632 -4.067 1.00 95.62 73 SER A O 1
ATOM 584 N N . ASP A 1 74 ? -14.607 3.232 -4.571 1.00 96.06 74 ASP A N 1
ATOM 585 C CA . ASP A 1 74 ? -14.610 2.967 -6.016 1.00 96.06 74 ASP A CA 1
ATOM 586 C C . ASP A 1 74 ? -13.230 3.133 -6.652 1.00 96.06 74 ASP A C 1
ATOM 588 O O . ASP A 1 74 ? -12.788 2.306 -7.457 1.00 96.06 74 ASP A O 1
ATOM 592 N N . ARG A 1 75 ? -12.528 4.219 -6.306 1.00 94.62 75 ARG A N 1
ATOM 593 C CA . ARG A 1 75 ? -11.178 4.465 -6.819 1.00 94.62 75 ARG A CA 1
ATOM 594 C C . ARG A 1 75 ? -10.208 3.430 -6.263 1.00 94.62 75 ARG A C 1
ATOM 596 O O . ARG A 1 75 ? -9.386 2.910 -7.016 1.00 94.62 75 ARG A O 1
ATOM 603 N N . PHE A 1 76 ? -10.307 3.132 -4.973 1.00 96.62 76 PHE A N 1
ATOM 604 C CA . PHE A 1 76 ? -9.436 2.173 -4.309 1.00 96.62 76 PHE A CA 1
ATOM 605 C C . PHE A 1 76 ? -9.612 0.759 -4.878 1.00 96.62 76 PHE A C 1
ATOM 607 O O . PHE A 1 76 ? -8.632 0.122 -5.258 1.00 96.62 76 PHE A O 1
ATOM 614 N N . ARG A 1 77 ? -10.857 0.308 -5.075 1.00 97.69 77 ARG A N 1
ATOM 615 C CA . ARG A 1 77 ? -11.186 -0.988 -5.689 1.00 97.69 77 ARG A CA 1
ATOM 616 C C . ARG A 1 77 ? -10.624 -1.120 -7.103 1.00 97.69 77 ARG A C 1
ATOM 618 O O . ARG A 1 77 ? -10.104 -2.177 -7.457 1.00 97.69 77 ARG A O 1
ATOM 625 N N . LYS A 1 78 ? -10.674 -0.053 -7.910 1.00 96.38 78 LYS A N 1
ATOM 626 C CA . LYS A 1 78 ? -10.046 -0.040 -9.245 1.00 96.38 78 LYS A CA 1
ATOM 627 C C . LYS A 1 78 ? -8.539 -0.288 -9.161 1.00 96.38 78 LYS A C 1
ATOM 629 O O . LYS A 1 78 ? -8.041 -1.125 -9.906 1.00 96.38 78 LYS A O 1
ATOM 634 N N . ILE A 1 79 ? -7.849 0.376 -8.232 1.00 95.00 79 ILE A N 1
ATOM 635 C CA . ILE A 1 79 ? -6.405 0.200 -8.015 1.00 95.00 79 ILE A CA 1
ATOM 636 C C . ILE A 1 79 ? -6.093 -1.227 -7.551 1.00 95.00 79 ILE A C 1
ATOM 638 O O . ILE A 1 79 ? -5.227 -1.877 -8.126 1.00 95.00 79 ILE A O 1
ATOM 642 N N . VAL A 1 80 ? -6.818 -1.747 -6.557 1.00 96.94 80 VAL A N 1
ATOM 643 C CA . VAL A 1 80 ? -6.629 -3.117 -6.043 1.00 96.94 80 VAL A CA 1
ATOM 644 C C . VAL A 1 80 ? -6.803 -4.156 -7.156 1.00 96.94 80 VAL A C 1
ATOM 646 O O . VAL A 1 80 ? -5.985 -5.065 -7.299 1.00 96.94 80 VAL A O 1
ATOM 649 N N . ASN A 1 81 ? -7.819 -3.986 -8.005 1.00 96.00 81 ASN A N 1
ATOM 650 C CA . ASN A 1 81 ? -8.042 -4.856 -9.158 1.00 96.00 81 ASN A CA 1
ATOM 651 C C . ASN A 1 81 ? -6.939 -4.736 -10.217 1.00 96.00 81 ASN A C 1
ATOM 653 O O . ASN A 1 81 ? -6.590 -5.735 -10.842 1.00 96.00 81 ASN A O 1
ATOM 657 N N . GLU A 1 82 ? -6.394 -3.541 -10.438 1.00 91.81 82 GLU A N 1
ATOM 658 C CA . GLU A 1 82 ? -5.275 -3.322 -11.358 1.00 91.81 82 GLU A CA 1
ATOM 659 C C . GLU A 1 82 ? -4.000 -4.015 -10.861 1.00 91.81 82 GLU A C 1
ATOM 661 O O . GLU A 1 82 ? -3.402 -4.788 -11.607 1.00 91.81 82 GLU A O 1
ATOM 666 N N . VAL A 1 83 ? -3.659 -3.862 -9.578 1.00 91.88 83 VAL A N 1
ATOM 667 C CA . VAL A 1 83 ? -2.531 -4.567 -8.943 1.00 91.88 83 VAL A CA 1
ATOM 668 C C . VAL A 1 83 ? -2.700 -6.085 -9.035 1.00 91.88 83 VAL A C 1
ATOM 670 O O . VAL A 1 83 ? -1.757 -6.802 -9.366 1.00 91.88 83 VAL A O 1
ATOM 673 N N . LYS A 1 84 ? -3.918 -6.596 -8.821 1.00 93.12 84 LYS A N 1
ATOM 674 C CA . LYS A 1 84 ? -4.216 -8.025 -8.984 1.00 93.12 84 LYS A CA 1
ATOM 675 C C . LYS A 1 84 ? -4.027 -8.494 -10.432 1.00 93.12 84 LYS A C 1
ATOM 677 O O . LYS A 1 84 ? -3.456 -9.557 -10.653 1.00 93.12 84 LYS A O 1
ATOM 682 N N . LYS A 1 85 ? -4.462 -7.703 -11.421 1.00 89.88 85 LYS A N 1
ATOM 683 C CA . LYS A 1 85 ? -4.260 -7.997 -12.855 1.00 89.88 85 LYS A CA 1
ATOM 684 C C . LYS A 1 85 ? -2.787 -7.984 -13.261 1.00 89.88 85 LYS A C 1
ATOM 686 O O . LYS A 1 85 ? -2.416 -8.735 -14.152 1.00 89.88 85 LYS A O 1
ATOM 691 N N . MET A 1 86 ? -1.957 -7.187 -12.588 1.00 83.44 86 MET A N 1
ATOM 692 C CA . MET A 1 86 ? -0.498 -7.183 -12.759 1.00 83.44 86 MET A CA 1
ATOM 693 C C . MET A 1 86 ? 0.189 -8.428 -12.159 1.00 83.44 86 MET A C 1
ATOM 695 O O . MET A 1 86 ? 1.409 -8.536 -12.220 1.00 83.44 86 MET A O 1
ATOM 699 N N . GLY A 1 87 ? -0.563 -9.366 -11.568 1.00 85.88 87 GLY A N 1
ATOM 700 C CA . GLY A 1 87 ? -0.033 -10.635 -11.062 1.00 85.88 87 GLY A CA 1
ATOM 701 C C . GLY A 1 87 ? 0.512 -10.583 -9.633 1.00 85.88 87 GLY A C 1
ATOM 702 O O . GLY A 1 87 ? 1.098 -11.559 -9.166 1.00 85.88 87 GLY A O 1
ATOM 703 N N . PHE A 1 88 ? 0.315 -9.480 -8.904 1.00 87.50 88 PHE A N 1
ATOM 704 C CA . PHE A 1 88 ? 0.731 -9.407 -7.505 1.00 87.50 88 PHE A CA 1
ATOM 705 C C . PHE A 1 88 ? -0.095 -10.359 -6.638 1.00 87.50 88 PHE A C 1
ATOM 707 O O . PHE A 1 88 ? -1.325 -10.361 -6.683 1.00 87.50 88 PHE A O 1
ATOM 714 N N . ASN A 1 89 ? 0.590 -11.125 -5.789 1.00 89.75 89 ASN A N 1
ATOM 715 C CA . ASN A 1 89 ? -0.042 -12.042 -4.847 1.00 89.75 89 ASN A CA 1
ATOM 716 C C . ASN A 1 89 ? -0.563 -11.282 -3.606 1.00 89.75 89 ASN A C 1
ATOM 718 O O . ASN A 1 89 ? 0.273 -10.784 -2.846 1.00 89.75 89 ASN A O 1
ATOM 722 N N . PRO A 1 90 ? -1.887 -11.253 -3.335 1.00 93.06 90 PRO A N 1
ATOM 723 C CA . PRO A 1 90 ? -2.479 -10.560 -2.180 1.00 93.06 90 PRO A CA 1
ATOM 724 C C . PRO A 1 90 ? -1.953 -10.997 -0.808 1.00 93.06 90 PRO A C 1
ATOM 726 O O . PRO A 1 90 ? -2.015 -10.234 0.152 1.00 93.06 90 PRO A O 1
ATOM 729 N N . LEU A 1 91 ? -1.387 -12.203 -0.718 1.00 91.25 91 LEU A N 1
ATOM 730 C CA . LEU A 1 91 ? -0.805 -12.747 0.511 1.00 91.25 91 LEU A CA 1
ATOM 731 C C . LEU A 1 91 ? 0.596 -12.187 0.812 1.00 91.25 91 LEU A C 1
ATOM 733 O O . LEU A 1 91 ? 1.150 -12.426 1.885 1.00 91.25 91 LEU A O 1
ATOM 737 N N . LYS A 1 92 ? 1.221 -11.482 -0.139 1.00 87.94 92 LYS A N 1
ATOM 738 C CA . LYS A 1 92 ? 2.578 -10.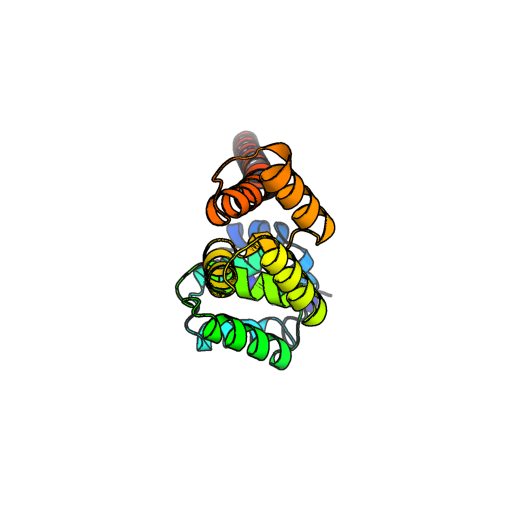937 -0.005 1.00 87.94 92 LYS A CA 1
ATOM 739 C C . LYS A 1 92 ? 2.535 -9.445 0.291 1.00 87.94 92 LYS A C 1
ATOM 741 O O . LYS A 1 92 ? 1.693 -8.714 -0.221 1.00 87.94 92 LYS A O 1
ATOM 746 N N . LEU A 1 93 ? 3.525 -8.976 1.053 1.00 86.00 93 LEU A N 1
ATOM 747 C CA . LEU A 1 93 ? 3.666 -7.557 1.385 1.00 86.00 93 LEU A CA 1
ATOM 748 C C . LEU A 1 93 ? 3.711 -6.672 0.127 1.00 86.00 93 LEU A C 1
ATOM 750 O O . LEU A 1 93 ? 3.071 -5.625 0.097 1.00 86.00 93 LEU A O 1
ATOM 754 N N . ASN A 1 94 ? 4.373 -7.127 -0.942 1.00 84.94 94 ASN A N 1
ATOM 755 C CA . ASN A 1 94 ? 4.482 -6.388 -2.204 1.00 84.94 94 ASN A CA 1
ATOM 756 C C . ASN A 1 94 ? 3.130 -5.989 -2.811 1.00 84.94 94 ASN A C 1
ATOM 758 O O . ASN A 1 94 ? 3.069 -4.982 -3.509 1.00 84.94 94 ASN A O 1
ATOM 762 N N . PHE A 1 95 ? 2.046 -6.713 -2.518 1.00 90.50 95 PHE A N 1
ATOM 763 C CA . PHE A 1 95 ? 0.713 -6.337 -2.977 1.00 90.50 95 PHE A CA 1
ATOM 764 C C . PHE A 1 95 ? 0.269 -4.988 -2.404 1.00 90.50 95 PHE A C 1
ATOM 766 O O . PHE A 1 95 ? -0.071 -4.077 -3.157 1.00 90.50 95 PHE A O 1
ATOM 773 N N . VAL A 1 96 ? 0.321 -4.817 -1.078 1.00 92.00 96 VAL A N 1
ATOM 774 C CA . VAL A 1 96 ? -0.089 -3.553 -0.439 1.00 92.00 96 VAL A CA 1
ATOM 775 C C . VAL A 1 96 ? 0.872 -2.409 -0.770 1.00 92.00 96 VAL A C 1
ATOM 777 O O . VAL A 1 96 ? 0.441 -1.264 -0.901 1.00 92.00 96 VAL A O 1
ATOM 780 N N . LEU A 1 97 ? 2.153 -2.717 -1.005 1.00 88.50 97 LEU A N 1
ATOM 781 C CA . LEU A 1 97 ? 3.134 -1.747 -1.502 1.00 88.50 97 LEU A CA 1
ATOM 782 C C . LEU A 1 97 ? 2.767 -1.233 -2.902 1.00 88.50 97 LEU A C 1
ATOM 784 O O . LEU A 1 97 ? 2.774 -0.025 -3.139 1.00 88.50 97 LEU A O 1
ATOM 788 N N . ALA A 1 98 ? 2.397 -2.129 -3.819 1.00 88.69 98 ALA A N 1
ATOM 789 C CA . ALA A 1 98 ? 1.976 -1.765 -5.169 1.00 88.69 98 ALA A CA 1
ATOM 790 C C . ALA A 1 98 ? 0.663 -0.970 -5.176 1.00 88.69 98 ALA A C 1
ATOM 792 O O . ALA A 1 98 ? 0.555 0.025 -5.895 1.00 88.69 98 ALA A O 1
ATOM 793 N N . VAL A 1 99 ? -0.303 -1.340 -4.324 1.00 93.25 99 VAL A N 1
ATOM 794 C CA . VAL A 1 99 ? -1.541 -0.563 -4.135 1.00 93.25 99 VAL A CA 1
ATOM 795 C C . VAL A 1 99 ? -1.214 0.859 -3.683 1.00 93.25 99 VAL A C 1
ATOM 797 O O . VAL A 1 99 ? -1.726 1.820 -4.259 1.00 93.25 99 VAL A O 1
ATOM 800 N N . HIS A 1 100 ? -0.333 1.018 -2.690 1.00 90.38 100 HIS A N 1
ATOM 801 C CA . HIS A 1 100 ? 0.085 2.338 -2.224 1.00 90.38 100 HIS A CA 1
ATOM 802 C C . HIS A 1 100 ? 0.784 3.152 -3.324 1.00 90.38 100 HIS A C 1
ATOM 804 O O . HIS A 1 100 ? 0.469 4.334 -3.502 1.00 90.38 100 HIS A O 1
ATOM 810 N N . ALA A 1 101 ? 1.693 2.529 -4.078 1.00 85.88 101 ALA A N 1
ATOM 811 C CA . ALA A 1 101 ? 2.416 3.179 -5.166 1.00 85.88 101 ALA A CA 1
ATOM 812 C C . ALA A 1 101 ? 1.455 3.705 -6.245 1.00 85.88 101 ALA A C 1
ATOM 814 O O . ALA A 1 101 ? 1.456 4.904 -6.532 1.00 85.88 101 ALA A O 1
ATOM 815 N N . LEU A 1 102 ? 0.565 2.853 -6.772 1.00 88.38 102 LEU A N 1
ATOM 816 C CA . LEU A 1 102 ? -0.422 3.265 -7.777 1.00 88.38 102 LEU A CA 1
ATOM 817 C C . LEU A 1 102 ? -1.400 4.313 -7.238 1.00 88.38 102 LEU A C 1
ATOM 819 O O . LEU A 1 102 ? -1.731 5.265 -7.945 1.00 88.38 102 LEU A O 1
ATOM 823 N N . LYS A 1 103 ? -1.829 4.202 -5.974 1.00 90.38 103 LYS A N 1
ATOM 824 C CA . LYS A 1 103 ? -2.706 5.202 -5.343 1.00 90.38 103 LYS A CA 1
ATOM 825 C C . LYS A 1 103 ? -2.067 6.585 -5.331 1.00 90.38 103 LYS A C 1
ATOM 827 O O . LYS A 1 103 ? -2.757 7.581 -5.566 1.00 90.38 103 LYS A O 1
ATOM 832 N N . SER A 1 104 ? -0.770 6.644 -5.053 1.00 85.50 104 SER A N 1
ATOM 833 C CA . SER A 1 104 ? -0.014 7.886 -4.869 1.00 85.50 104 SER A CA 1
ATOM 834 C C . SER A 1 104 ? 0.240 8.650 -6.172 1.00 85.50 104 SER A C 1
ATOM 836 O O . SER A 1 104 ? 0.785 9.752 -6.137 1.00 85.50 104 SER A O 1
ATOM 838 N N . MET A 1 105 ? -0.173 8.105 -7.319 1.00 83.38 105 MET A N 1
ATOM 839 C CA . MET A 1 105 ? 0.066 8.685 -8.635 1.00 83.38 105 MET A CA 1
ATOM 840 C C . MET A 1 105 ? -1.222 8.799 -9.454 1.00 83.38 105 MET A C 1
ATOM 842 O O . MET A 1 105 ? -2.215 8.106 -9.232 1.00 83.38 105 MET A O 1
ATOM 846 N N . SER A 1 106 ? -1.214 9.708 -10.429 1.00 83.88 106 SER A N 1
ATOM 847 C CA . SER A 1 106 ? -2.229 9.704 -11.483 1.00 83.88 106 SER A CA 1
ATOM 848 C C . SER A 1 106 ? -1.896 8.631 -12.523 1.00 83.88 106 SER A C 1
ATOM 850 O O . SER A 1 106 ? -0.727 8.289 -12.711 1.00 83.88 106 SER A O 1
ATOM 852 N N . LYS A 1 107 ? -2.898 8.158 -13.274 1.00 81.88 107 LYS A N 1
ATOM 853 C CA . LYS A 1 107 ? -2.676 7.236 -14.401 1.00 81.88 107 LYS A CA 1
ATOM 854 C C . LYS A 1 107 ? -1.710 7.816 -15.447 1.00 81.88 107 LYS A C 1
ATOM 856 O O . LYS A 1 107 ? -0.905 7.085 -16.010 1.00 81.88 107 LYS A O 1
ATOM 861 N N . SER A 1 108 ? -1.758 9.134 -15.666 1.00 83.50 108 SER A N 1
ATOM 862 C CA . SER A 1 108 ? -0.831 9.843 -16.561 1.00 83.50 108 SER A CA 1
ATOM 863 C C . SER A 1 108 ? 0.610 9.793 -16.042 1.00 83.50 108 SER A C 1
ATOM 865 O O . SER A 1 108 ? 1.519 9.447 -16.788 1.00 83.50 108 SER A O 1
ATOM 867 N N . THR A 1 109 ? 0.816 10.068 -14.750 1.00 83.25 109 THR A N 1
ATOM 868 C CA . THR A 1 109 ? 2.133 9.980 -14.094 1.00 83.25 109 THR A CA 1
ATOM 869 C C . THR A 1 109 ? 2.687 8.558 -14.141 1.00 83.25 109 THR A C 1
ATOM 871 O O . THR A 1 109 ? 3.863 8.367 -14.433 1.00 83.25 109 THR A O 1
ATOM 874 N N . TRP A 1 110 ? 1.841 7.557 -13.890 1.00 82.50 110 TRP A N 1
ATOM 875 C CA . TRP A 1 110 ? 2.217 6.152 -14.026 1.00 82.50 110 TRP A CA 1
ATOM 876 C C . TRP A 1 110 ? 2.682 5.828 -15.451 1.00 82.50 110 TRP A C 1
ATOM 878 O O . TRP A 1 110 ? 3.784 5.316 -15.627 1.00 82.50 110 TRP A O 1
ATOM 888 N N . GLY A 1 111 ? 1.898 6.212 -16.466 1.00 80.06 111 GLY A N 1
ATOM 889 C CA . GLY A 1 111 ? 2.254 6.016 -17.874 1.00 80.06 111 GLY A CA 1
ATOM 890 C C . GLY A 1 111 ? 3.597 6.650 -18.240 1.00 80.06 111 GLY A C 1
ATOM 891 O O . GLY A 1 111 ? 4.467 5.968 -18.766 1.00 80.06 111 GLY A O 1
ATOM 892 N N 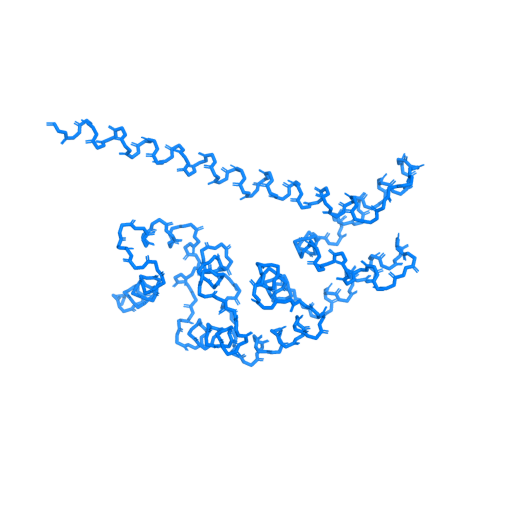. LYS A 1 112 ? 3.829 7.911 -17.848 1.00 82.62 112 LYS A N 1
ATOM 893 C CA . LYS A 1 112 ? 5.115 8.594 -18.082 1.00 82.62 112 LYS A CA 1
ATOM 894 C C . LYS A 1 112 ? 6.299 7.865 -17.452 1.00 82.62 112 LYS A C 1
ATOM 896 O O . LYS A 1 112 ? 7.366 7.797 -18.053 1.00 82.62 112 LYS A O 1
ATOM 901 N N . LYS A 1 113 ? 6.134 7.323 -16.243 1.00 76.81 113 LYS A N 1
ATOM 902 C CA . LYS A 1 113 ? 7.185 6.542 -15.574 1.00 76.81 113 LYS A CA 1
ATOM 903 C C . LYS A 1 113 ? 7.474 5.245 -16.312 1.00 76.81 113 LYS A C 1
ATOM 905 O O . LYS A 1 113 ? 8.642 4.936 -16.523 1.00 76.81 113 LYS A O 1
ATOM 910 N N . VAL A 1 114 ? 6.434 4.529 -16.736 1.00 76.94 114 VAL A N 1
ATOM 911 C CA . VAL A 1 114 ? 6.577 3.335 -17.578 1.00 76.94 114 VAL A CA 1
ATOM 912 C C . VAL A 1 114 ? 7.319 3.688 -18.870 1.00 76.94 114 VAL A C 1
ATOM 914 O O . VAL A 1 114 ? 8.290 3.017 -19.203 1.00 76.94 114 VAL A O 1
ATOM 917 N N . ASP A 1 115 ? 6.957 4.786 -19.537 1.00 79.62 115 ASP A N 1
ATOM 918 C CA . ASP A 1 115 ? 7.625 5.247 -20.760 1.00 79.62 115 ASP A CA 1
ATOM 919 C C . ASP A 1 115 ? 9.092 5.632 -20.530 1.00 79.62 115 ASP A C 1
ATOM 921 O O . ASP A 1 115 ? 9.933 5.403 -21.398 1.00 79.62 115 ASP A O 1
ATOM 925 N N . ILE A 1 116 ? 9.430 6.201 -19.366 1.00 75.88 116 ILE A N 1
ATOM 926 C CA . ILE A 1 116 ? 10.827 6.435 -18.985 1.00 75.88 116 ILE A CA 1
ATOM 927 C C . ILE A 1 116 ? 11.557 5.100 -18.911 1.00 75.88 116 ILE A C 1
ATOM 929 O O . ILE A 1 116 ? 12.572 4.963 -19.579 1.00 75.88 116 ILE A O 1
ATOM 933 N N . TYR A 1 117 ? 11.050 4.112 -18.171 1.00 70.12 117 TYR A N 1
ATOM 934 C CA . TYR A 1 117 ? 11.712 2.808 -18.075 1.00 70.12 117 TYR A CA 1
ATOM 935 C C . TYR A 1 117 ? 11.830 2.111 -19.439 1.00 70.12 117 TYR A C 1
ATOM 937 O O . TYR A 1 117 ? 12.904 1.610 -19.748 1.00 70.12 117 TYR A O 1
ATOM 945 N N . LYS A 1 118 ? 10.808 2.180 -20.304 1.00 73.56 118 LYS A N 1
ATOM 946 C CA . LYS A 1 118 ? 10.853 1.638 -21.679 1.00 73.56 118 LYS A CA 1
ATOM 947 C C . LYS A 1 118 ? 11.989 2.208 -22.531 1.00 73.56 118 LYS A C 1
ATOM 949 O O . LYS A 1 118 ? 12.506 1.512 -23.391 1.00 73.56 118 LYS A O 1
ATOM 954 N N . LYS A 1 119 ? 12.406 3.459 -22.305 1.00 74.56 119 LYS A N 1
ATOM 955 C CA . LYS A 1 119 ? 13.544 4.055 -23.035 1.00 74.56 119 LYS A CA 1
ATOM 956 C C . LYS A 1 119 ? 14.888 3.421 -22.680 1.00 74.56 119 LYS A C 1
ATOM 958 O O . LYS A 1 119 ? 15.835 3.566 -23.443 1.00 74.56 119 LYS A O 1
ATOM 963 N N . TRP A 1 120 ? 14.977 2.770 -21.523 1.00 66.00 120 TRP A N 1
ATOM 964 C CA . TRP A 1 120 ? 16.222 2.235 -20.972 1.00 66.00 120 TRP A CA 1
ATOM 965 C C . TRP A 1 120 ? 16.207 0.707 -20.817 1.00 66.00 120 TRP A C 1
ATOM 967 O O . TRP A 1 120 ? 17.216 0.133 -20.417 1.00 66.00 120 TRP A O 1
ATOM 977 N N . VAL A 1 121 ? 15.076 0.052 -21.094 1.00 61.84 121 VAL A N 1
ATOM 978 C CA . VAL A 1 121 ? 14.848 -1.389 -20.914 1.00 61.84 121 VAL A CA 1
ATOM 979 C C . VAL A 1 121 ? 14.378 -1.979 -22.242 1.00 61.84 121 VAL A C 1
ATOM 981 O O . VAL A 1 121 ? 13.564 -1.370 -22.928 1.00 61.84 121 VAL A O 1
ATOM 984 N N . LEU A 1 122 ? 14.888 -3.157 -22.608 1.00 52.28 122 LEU A N 1
ATOM 985 C CA . LEU A 1 122 ? 14.631 -3.790 -23.909 1.00 52.28 122 LEU A CA 1
ATOM 986 C C . LEU A 1 122 ? 13.223 -4.409 -24.039 1.00 52.28 122 LEU A C 1
ATOM 988 O O . LEU A 1 122 ? 12.734 -4.515 -25.162 1.00 52.28 122 LEU A O 1
ATOM 992 N N . PHE A 1 123 ? 12.553 -4.776 -22.935 1.00 55.06 123 PHE A N 1
ATOM 993 C CA . PHE A 1 123 ? 11.229 -5.417 -22.961 1.00 55.06 123 PHE A CA 1
ATOM 994 C C . PHE A 1 123 ? 10.265 -4.863 -21.897 1.00 55.06 123 PHE A C 1
ATOM 996 O O . PHE A 1 123 ? 10.640 -4.580 -20.762 1.00 55.06 123 PHE A O 1
ATOM 1003 N N . GLU A 1 124 ? 8.992 -4.708 -22.270 1.00 56.75 124 GLU A N 1
ATOM 1004 C CA . GLU A 1 124 ? 7.929 -4.162 -21.410 1.00 56.75 124 GLU A CA 1
ATOM 1005 C C . GLU A 1 124 ? 7.589 -5.081 -20.222 1.00 56.75 124 GLU A C 1
ATOM 1007 O O . GLU A 1 124 ? 7.299 -4.594 -19.126 1.00 56.75 124 GLU A O 1
ATOM 1012 N N . ASP A 1 125 ? 7.721 -6.397 -20.408 1.00 60.09 125 ASP A N 1
ATOM 1013 C CA . ASP A 1 125 ? 7.479 -7.406 -19.370 1.00 60.09 125 ASP A CA 1
ATOM 1014 C C . ASP A 1 125 ? 8.466 -7.285 -18.195 1.00 60.09 125 ASP A C 1
ATOM 1016 O O . ASP A 1 125 ? 8.089 -7.482 -17.035 1.00 60.09 125 ASP A O 1
ATOM 1020 N N . ASP A 1 126 ? 9.701 -6.844 -18.457 1.00 63.53 126 ASP A N 1
ATOM 1021 C CA . ASP A 1 126 ? 10.725 -6.641 -17.426 1.00 63.53 126 ASP A CA 1
ATOM 1022 C C . ASP A 1 126 ? 10.349 -5.514 -16.453 1.00 63.53 126 ASP A C 1
ATOM 1024 O O . ASP A 1 126 ? 10.719 -5.546 -15.277 1.00 63.53 126 ASP A O 1
ATOM 1028 N N . ILE A 1 127 ? 9.570 -4.527 -16.908 1.00 67.75 127 ILE A N 1
ATOM 1029 C CA . ILE A 1 127 ? 9.141 -3.391 -16.083 1.00 67.75 127 ILE A CA 1
ATOM 1030 C C . ILE A 1 127 ? 8.104 -3.848 -15.056 1.00 67.75 127 ILE A C 1
ATOM 1032 O O . ILE A 1 127 ? 8.198 -3.477 -13.886 1.00 67.75 127 ILE A O 1
ATOM 1036 N N . LEU A 1 128 ? 7.134 -4.673 -15.465 1.00 66.00 128 LEU A N 1
ATOM 1037 C CA . LEU A 1 128 ? 6.118 -5.210 -14.557 1.00 66.00 128 LEU A CA 1
ATOM 1038 C C . LEU A 1 128 ? 6.720 -6.206 -13.569 1.00 66.00 128 LEU A C 1
ATOM 1040 O O . LEU A 1 128 ? 6.403 -6.144 -12.382 1.00 66.00 128 LEU A O 1
ATOM 1044 N N . VAL A 1 129 ? 7.634 -7.068 -14.023 1.00 67.50 129 VAL A N 1
ATOM 1045 C CA . VAL A 1 129 ? 8.371 -7.986 -13.143 1.00 67.50 129 VAL A CA 1
ATOM 1046 C C . VAL A 1 129 ? 9.166 -7.203 -12.102 1.00 67.50 129 VAL A C 1
ATOM 1048 O O . VAL A 1 129 ? 9.130 -7.522 -10.910 1.00 67.50 129 VAL A O 1
ATOM 1051 N N . ALA A 1 130 ? 9.858 -6.147 -12.521 1.00 67.50 130 ALA A N 1
ATOM 1052 C CA . ALA A 1 130 ? 10.690 -5.386 -11.613 1.00 67.50 130 ALA A CA 1
ATOM 1053 C C . ALA A 1 130 ? 9.889 -4.444 -10.700 1.00 67.50 130 ALA A C 1
ATOM 1055 O O . ALA A 1 130 ? 10.259 -4.276 -9.540 1.00 67.50 130 ALA A O 1
ATOM 1056 N N . PHE A 1 131 ? 8.748 -3.915 -11.153 1.00 67.69 131 PHE A N 1
ATOM 1057 C CA . PHE A 1 131 ? 7.759 -3.273 -10.281 1.00 67.69 131 PHE A CA 1
ATOM 1058 C C . PHE A 1 131 ? 7.174 -4.272 -9.272 1.00 67.69 131 PHE A C 1
ATOM 1060 O O . PHE A 1 131 ? 7.023 -3.944 -8.098 1.00 67.69 131 PHE A O 1
ATOM 1067 N N . GLY A 1 132 ? 6.926 -5.510 -9.709 1.00 66.25 132 GLY A N 1
ATOM 1068 C CA . GLY A 1 132 ? 6.564 -6.666 -8.887 1.00 66.25 132 GLY A CA 1
ATOM 1069 C C . GLY A 1 132 ? 7.499 -6.872 -7.704 1.00 66.25 132 GLY A C 1
ATOM 1070 O O . GLY A 1 132 ? 7.062 -7.030 -6.560 1.00 66.25 132 GLY A O 1
ATOM 1071 N N . LYS A 1 133 ? 8.801 -6.844 -7.992 1.00 67.19 133 LYS A N 1
ATOM 1072 C CA . LYS A 1 133 ? 9.867 -6.997 -7.001 1.00 67.19 133 LYS A CA 1
ATOM 1073 C C . LYS A 1 133 ? 10.056 -5.739 -6.148 1.00 67.19 133 LYS A C 1
ATOM 1075 O O . LYS A 1 133 ? 10.225 -5.877 -4.941 1.00 67.19 133 LYS A O 1
ATOM 1080 N N . TYR A 1 134 ? 9.963 -4.549 -6.748 1.00 69.38 134 TYR A N 1
ATOM 1081 C CA . TYR A 1 134 ? 10.369 -3.276 -6.139 1.00 69.38 134 TYR A CA 1
ATOM 1082 C C . TYR A 1 134 ? 9.339 -2.142 -6.319 1.00 69.38 134 TYR A C 1
ATOM 1084 O O . TYR A 1 134 ? 9.652 -1.132 -6.950 1.00 69.38 134 TYR A O 1
ATOM 1092 N N . PRO A 1 135 ? 8.125 -2.214 -5.744 1.00 63.72 135 PRO A N 1
ATOM 1093 C CA . PRO A 1 135 ? 7.055 -1.240 -6.016 1.00 63.72 135 PRO A CA 1
ATOM 1094 C C . PRO A 1 135 ? 7.430 0.219 -5.693 1.00 63.72 135 PRO A C 1
ATOM 1096 O O . PRO A 1 135 ? 6.964 1.161 -6.342 1.00 63.72 135 PRO A O 1
ATOM 1099 N N . TRP A 1 136 ? 8.329 0.408 -4.721 1.00 66.44 136 TRP A N 1
ATOM 1100 C CA . TRP A 1 136 ? 8.829 1.706 -4.261 1.00 66.44 136 TRP A CA 1
ATOM 1101 C C . TRP A 1 136 ? 9.652 2.472 -5.294 1.00 66.44 136 TRP A C 1
ATOM 1103 O O . TRP A 1 136 ? 9.711 3.702 -5.229 1.00 66.44 136 TRP A O 1
ATOM 1113 N N . CYS A 1 137 ? 10.252 1.786 -6.273 1.00 59.28 137 CYS A N 1
ATOM 1114 C CA . CYS A 1 137 ? 11.075 2.432 -7.296 1.00 59.28 137 CYS A CA 1
ATOM 1115 C C . CYS A 1 137 ? 10.292 3.485 -8.101 1.00 59.28 137 CYS A C 1
ATOM 1117 O O . CYS A 1 137 ? 10.857 4.472 -8.571 1.00 59.28 137 CYS A O 1
ATOM 1119 N N . THR A 1 138 ? 8.969 3.327 -8.172 1.00 57.31 138 THR A N 1
ATOM 1120 C CA . THR A 1 138 ? 8.067 4.214 -8.912 1.00 57.31 138 THR A CA 1
ATOM 1121 C C . THR A 1 138 ? 7.648 5.459 -8.130 1.00 57.31 138 THR A C 1
ATOM 1123 O O . THR A 1 138 ? 7.196 6.428 -8.743 1.00 57.31 138 THR A O 1
ATOM 1126 N N . ILE A 1 139 ? 7.873 5.495 -6.810 1.00 61.84 139 ILE A N 1
ATOM 1127 C CA . ILE A 1 139 ? 7.583 6.668 -5.967 1.00 61.84 139 ILE A CA 1
ATOM 1128 C C . ILE A 1 139 ? 8.641 7.767 -6.147 1.00 61.84 139 ILE A C 1
ATOM 1130 O O . ILE A 1 139 ? 8.342 8.951 -5.990 1.00 61.84 139 ILE A O 1
ATOM 1134 N N . ALA A 1 140 ? 9.867 7.410 -6.547 1.00 66.94 140 ALA A N 1
ATOM 1135 C CA . ALA A 1 140 ? 10.897 8.387 -6.897 1.00 66.94 140 ALA A CA 1
ATOM 1136 C C . ALA A 1 140 ? 10.412 9.316 -8.023 1.00 66.94 140 ALA A C 1
ATOM 1138 O O . ALA A 1 140 ? 9.680 8.886 -8.907 1.00 66.94 140 ALA A O 1
ATOM 1139 N N . SER A 1 141 ? 10.807 10.593 -8.034 1.00 71.69 141 SER A N 1
ATOM 1140 C CA . SER A 1 141 ? 10.388 11.514 -9.103 1.00 71.69 141 SER A CA 1
ATOM 1141 C C . SER A 1 141 ? 10.908 11.066 -10.475 1.00 71.69 141 SER A C 1
ATOM 1143 O O . SER A 1 141 ? 11.955 10.428 -10.571 1.00 71.69 141 SER A O 1
ATOM 1145 N N . GLU A 1 142 ? 10.197 11.424 -11.551 1.00 73.19 142 GLU A N 1
ATOM 1146 C CA . GLU A 1 142 ? 10.624 11.145 -12.936 1.00 73.19 142 GLU A CA 1
ATOM 1147 C C . GLU A 1 142 ? 12.074 11.602 -13.183 1.00 73.19 142 GLU A C 1
ATOM 1149 O O . GLU A 1 142 ? 12.892 10.842 -13.694 1.00 73.19 142 GLU A O 1
ATOM 1154 N N . HIS A 1 143 ? 12.426 12.800 -12.706 1.00 73.81 143 HIS A N 1
ATOM 1155 C CA . HIS A 1 143 ? 13.780 13.345 -12.804 1.00 73.81 143 HIS A CA 1
ATOM 1156 C C . HIS A 1 143 ? 14.827 12.516 -12.036 1.00 73.81 143 HIS A C 1
ATOM 1158 O O . HIS A 1 143 ? 15.927 12.303 -12.547 1.00 73.81 143 HIS A O 1
ATOM 1164 N N . LYS A 1 144 ? 14.514 12.027 -10.823 1.00 72.25 144 LYS A N 1
ATOM 1165 C CA . LYS A 1 144 ? 15.444 11.181 -10.050 1.00 72.25 144 LYS A CA 1
ATOM 1166 C C . LYS A 1 144 ? 15.663 9.842 -10.755 1.00 72.25 144 LYS A C 1
ATOM 1168 O O . LYS A 1 144 ? 16.807 9.421 -10.878 1.00 72.25 144 LYS A O 1
ATOM 1173 N N . ILE A 1 145 ? 14.593 9.233 -11.274 1.00 71.88 145 ILE A N 1
ATOM 1174 C CA . ILE A 1 145 ? 14.670 8.000 -12.070 1.00 71.88 145 ILE A CA 1
ATOM 1175 C C . ILE A 1 145 ? 15.574 8.224 -13.288 1.00 71.88 145 ILE A C 1
ATOM 1177 O O . ILE A 1 145 ? 16.541 7.492 -13.461 1.00 71.88 145 ILE A O 1
ATOM 1181 N N . MET A 1 146 ? 15.332 9.277 -14.077 1.00 73.75 146 MET A N 1
ATOM 1182 C CA . MET A 1 146 ? 16.145 9.583 -15.260 1.00 73.75 146 MET A CA 1
ATOM 1183 C C . MET A 1 146 ? 17.628 9.777 -14.935 1.00 73.75 146 MET A C 1
ATOM 1185 O O . MET A 1 146 ? 18.468 9.219 -15.631 1.00 73.75 146 MET A O 1
ATOM 1189 N N . ARG A 1 147 ? 17.966 10.533 -13.881 1.00 74.50 147 ARG A N 1
ATOM 1190 C CA . ARG A 1 147 ? 19.373 10.752 -13.501 1.00 74.50 147 ARG A CA 1
ATOM 1191 C C . ARG A 1 147 ? 20.079 9.472 -13.077 1.00 74.50 147 ARG A C 1
ATOM 1193 O O . ARG A 1 147 ? 21.247 9.294 -13.403 1.00 74.50 147 ARG A O 1
ATOM 1200 N N . VAL A 1 148 ? 19.387 8.613 -12.332 1.00 70.00 148 VAL A N 1
ATOM 1201 C CA . VAL A 1 148 ? 19.938 7.325 -11.906 1.00 70.00 148 VAL A CA 1
ATOM 1202 C C . VAL A 1 148 ? 20.169 6.433 -13.129 1.00 70.00 148 VAL A C 1
ATOM 1204 O O . VAL A 1 148 ? 21.272 5.919 -13.289 1.00 70.00 148 VAL A O 1
ATOM 1207 N N . MET A 1 149 ? 19.184 6.322 -14.027 1.00 70.44 149 MET A N 1
ATOM 1208 C CA . MET A 1 149 ? 19.310 5.519 -15.251 1.00 70.44 149 MET A CA 1
ATOM 1209 C C . MET A 1 149 ? 20.434 6.026 -16.165 1.00 70.44 149 MET A C 1
ATOM 1211 O O . MET A 1 149 ? 21.272 5.234 -16.585 1.00 70.44 149 MET A O 1
ATOM 1215 N N . ASP A 1 150 ? 20.514 7.337 -16.410 1.00 72.62 150 ASP A N 1
ATOM 1216 C CA . ASP A 1 150 ? 21.578 7.951 -17.216 1.00 72.62 150 ASP A CA 1
ATOM 1217 C C . ASP A 1 150 ? 22.972 7.678 -16.632 1.00 72.62 150 ASP A C 1
ATOM 1219 O O . ASP A 1 150 ? 23.898 7.299 -17.349 1.00 72.62 150 ASP A O 1
ATOM 1223 N N . PHE A 1 151 ? 23.122 7.796 -15.311 1.00 69.19 151 PHE A N 1
ATOM 1224 C CA . PHE A 1 151 ? 24.381 7.499 -14.638 1.00 69.19 151 PHE A CA 1
ATOM 1225 C C . PHE A 1 151 ? 24.803 6.032 -14.821 1.00 69.19 151 PHE A C 1
ATOM 1227 O O . PHE A 1 151 ? 25.946 5.761 -15.189 1.00 69.19 151 PHE A O 1
ATOM 1234 N N . PHE A 1 152 ? 23.895 5.082 -14.595 1.00 64.94 152 PHE A N 1
ATOM 1235 C CA . PHE A 1 152 ? 24.222 3.660 -14.698 1.00 64.94 152 PHE A CA 1
ATOM 1236 C C . PHE A 1 152 ? 24.479 3.218 -16.144 1.00 64.94 152 PHE A C 1
ATOM 1238 O O . PHE A 1 152 ? 25.485 2.558 -16.400 1.00 64.94 152 PHE A O 1
ATOM 1245 N N . VAL A 1 153 ? 23.625 3.621 -17.086 1.00 66.06 153 VAL A N 1
ATOM 1246 C CA . VAL A 1 153 ? 23.712 3.184 -18.487 1.00 66.06 153 VAL A CA 1
ATOM 1247 C C . VAL A 1 153 ? 24.854 3.889 -19.221 1.00 66.06 153 VAL A C 1
ATOM 1249 O O . VAL A 1 153 ? 25.679 3.235 -19.855 1.00 66.06 153 VAL A O 1
ATOM 1252 N N . ASN A 1 154 ? 24.956 5.217 -19.104 1.00 66.31 154 ASN A N 1
ATOM 1253 C CA . ASN A 1 154 ? 25.886 5.994 -19.927 1.00 66.31 154 ASN A CA 1
ATOM 1254 C C . ASN A 1 154 ? 27.253 6.211 -19.267 1.00 66.31 154 ASN A C 1
ATOM 1256 O O . ASN A 1 154 ? 28.262 6.274 -19.972 1.00 66.31 154 ASN A O 1
ATOM 1260 N N . LYS A 1 155 ? 27.319 6.333 -17.931 1.00 62.09 155 LYS A N 1
ATOM 1261 C CA . LYS A 1 155 ? 28.587 6.629 -17.232 1.00 62.09 155 LYS A CA 1
ATOM 1262 C C . LYS A 1 155 ? 29.284 5.400 -16.670 1.00 62.09 155 LYS A C 1
ATOM 1264 O O . LYS A 1 155 ? 30.510 5.387 -16.651 1.00 62.09 155 LYS A O 1
ATOM 1269 N N . MET A 1 156 ? 28.538 4.388 -16.225 1.00 61.16 156 MET A N 1
ATOM 1270 C CA . MET A 1 156 ? 29.142 3.185 -15.641 1.00 61.16 156 MET A CA 1
ATOM 1271 C C . MET A 1 156 ? 29.417 2.072 -16.662 1.00 61.16 156 MET A C 1
ATOM 1273 O O . MET A 1 156 ? 30.172 1.175 -16.316 1.00 61.16 156 MET A O 1
ATOM 1277 N N . LYS A 1 157 ? 28.880 2.144 -17.900 1.00 57.34 157 LYS A N 1
ATOM 1278 C CA . LYS A 1 157 ? 29.147 1.224 -19.040 1.00 57.34 157 LYS A CA 1
ATOM 1279 C C . LYS A 1 157 ? 29.211 -0.272 -18.675 1.00 57.34 157 LYS A C 1
ATOM 1281 O O . LYS A 1 157 ? 29.961 -1.029 -19.282 1.00 57.34 157 LYS A O 1
ATOM 1286 N N . ASN A 1 158 ? 28.449 -0.694 -17.677 1.00 52.81 158 ASN A N 1
ATOM 1287 C CA . ASN A 1 158 ? 28.480 -2.063 -17.181 1.00 52.81 158 ASN A CA 1
ATOM 1288 C C . ASN A 1 158 ? 27.188 -2.778 -17.579 1.00 52.81 158 ASN A C 1
ATOM 1290 O O . ASN A 1 158 ? 26.143 -2.130 -17.670 1.00 52.81 158 ASN A O 1
ATOM 1294 N N . ASP A 1 159 ? 27.253 -4.107 -17.719 1.00 56.53 159 ASP A N 1
ATOM 1295 C CA . ASP A 1 159 ? 26.109 -5.027 -17.861 1.00 56.53 159 ASP A CA 1
ATOM 1296 C C . ASP A 1 159 ? 25.257 -5.076 -16.571 1.00 56.53 159 ASP A C 1
ATOM 1298 O O . ASP A 1 159 ? 25.004 -6.124 -15.977 1.00 56.53 159 ASP A O 1
ATOM 1302 N N . ILE A 1 160 ? 24.859 -3.913 -16.058 1.00 62.25 160 ILE A N 1
ATOM 1303 C CA . ILE A 1 160 ? 24.023 -3.780 -14.871 1.00 62.25 160 ILE A CA 1
ATOM 1304 C C . ILE A 1 160 ? 22.578 -3.949 -15.321 1.00 62.25 160 ILE A C 1
ATOM 1306 O O . ILE A 1 160 ? 22.063 -3.181 -16.132 1.00 62.25 160 ILE A O 1
ATOM 1310 N N . THR A 1 161 ? 21.906 -4.950 -14.764 1.00 67.56 161 THR A N 1
ATOM 1311 C CA . THR A 1 161 ? 20.506 -5.224 -15.082 1.00 67.56 161 THR A CA 1
ATOM 1312 C C . THR A 1 161 ? 19.582 -4.195 -14.426 1.00 67.56 161 THR A C 1
ATOM 1314 O O . THR A 1 161 ? 19.895 -3.605 -13.385 1.00 67.56 161 THR A O 1
ATOM 1317 N N . LEU A 1 162 ? 18.392 -4.005 -15.007 1.00 66.12 162 LEU A N 1
ATOM 1318 C CA . LEU A 1 162 ? 17.322 -3.196 -14.412 1.00 66.12 162 LEU A CA 1
ATOM 1319 C C . LEU A 1 162 ? 17.015 -3.633 -12.972 1.00 66.12 162 LEU A C 1
ATOM 1321 O O . LEU A 1 162 ? 16.802 -2.796 -12.098 1.00 66.12 162 LEU A O 1
ATOM 1325 N N . GLU A 1 163 ? 17.062 -4.938 -12.706 1.00 67.25 163 GLU A N 1
ATOM 1326 C CA . GLU A 1 163 ? 16.890 -5.502 -11.369 1.00 67.25 163 GLU A CA 1
ATOM 1327 C C . GLU A 1 163 ? 17.904 -4.931 -10.368 1.00 67.25 163 GLU A C 1
ATOM 1329 O O . GLU A 1 163 ? 17.516 -4.473 -9.292 1.00 67.25 163 GLU A O 1
ATOM 1334 N N . THR A 1 164 ? 19.189 -4.874 -10.727 1.00 67.75 164 THR A N 1
ATOM 1335 C CA . THR A 1 164 ? 20.230 -4.295 -9.867 1.00 67.75 164 THR A CA 1
ATOM 1336 C C . THR A 1 164 ? 20.005 -2.800 -9.621 1.00 67.75 164 THR A C 1
ATOM 1338 O O . THR A 1 164 ? 20.182 -2.332 -8.493 1.00 67.75 164 THR A O 1
ATOM 1341 N N . MET A 1 165 ? 19.570 -2.051 -10.639 1.00 67.19 165 MET A N 1
ATOM 1342 C CA . MET A 1 165 ? 19.285 -0.615 -10.512 1.00 67.19 165 MET A CA 1
ATOM 1343 C C . MET A 1 165 ? 18.098 -0.342 -9.581 1.00 67.19 165 MET A C 1
ATOM 1345 O O . MET A 1 165 ? 18.164 0.529 -8.710 1.00 67.19 165 MET A O 1
ATOM 1349 N N . LEU A 1 166 ? 17.017 -1.108 -9.719 1.00 67.25 166 LEU A N 1
ATOM 1350 C CA . LEU A 1 166 ? 15.822 -0.940 -8.893 1.00 67.25 166 LEU A CA 1
ATOM 1351 C C . LEU A 1 166 ? 16.057 -1.403 -7.455 1.00 67.25 166 LEU A C 1
ATOM 1353 O O . LEU A 1 166 ? 15.622 -0.722 -6.527 1.00 67.25 166 LEU A O 1
ATOM 1357 N N . LYS A 1 167 ? 16.843 -2.468 -7.260 1.00 68.44 167 LYS A N 1
ATOM 1358 C CA . LYS A 1 167 ? 17.321 -2.895 -5.940 1.00 68.44 167 LYS A CA 1
ATOM 1359 C C . LYS A 1 167 ? 18.147 -1.811 -5.247 1.00 68.44 167 LYS A C 1
ATOM 1361 O O . LYS A 1 167 ? 18.044 -1.644 -4.036 1.00 68.44 167 LYS A O 1
ATOM 1366 N N . TYR A 1 168 ? 18.958 -1.051 -5.988 1.00 66.56 168 TYR A N 1
ATOM 1367 C CA . TYR A 1 168 ? 19.692 0.084 -5.422 1.00 66.56 168 TYR A CA 1
ATOM 1368 C C . TYR A 1 168 ? 18.746 1.205 -4.968 1.00 66.56 168 TYR A C 1
ATOM 1370 O O . TYR A 1 168 ? 18.888 1.701 -3.852 1.00 66.56 168 TYR A O 1
ATOM 1378 N N . ILE A 1 169 ? 17.750 1.567 -5.786 1.00 63.56 169 ILE A N 1
ATOM 1379 C CA . ILE A 1 169 ? 16.740 2.578 -5.424 1.00 63.56 169 ILE A CA 1
ATOM 1380 C C . ILE A 1 169 ? 15.951 2.142 -4.182 1.00 63.56 169 ILE A C 1
ATOM 1382 O O . ILE A 1 169 ? 15.748 2.949 -3.274 1.00 63.56 169 ILE A O 1
ATOM 1386 N N . GLU A 1 170 ? 15.555 0.871 -4.110 1.00 64.25 170 GLU A N 1
ATOM 1387 C CA . GLU A 1 170 ? 14.909 0.305 -2.926 1.00 64.25 170 GLU A CA 1
ATOM 1388 C C . GLU A 1 170 ? 15.835 0.346 -1.707 1.00 64.25 170 GLU A C 1
ATOM 1390 O O . GLU A 1 170 ? 15.419 0.804 -0.649 1.00 64.25 170 GLU A O 1
ATOM 1395 N N . LYS A 1 171 ? 17.105 -0.056 -1.841 1.00 64.94 171 LYS A N 1
ATOM 1396 C CA . LYS A 1 171 ? 18.074 -0.021 -0.737 1.00 64.94 171 LYS A CA 1
ATOM 1397 C C . LYS A 1 171 ? 18.258 1.391 -0.185 1.00 64.94 171 LYS A C 1
ATOM 1399 O O . LYS A 1 171 ? 18.289 1.555 1.031 1.00 64.94 171 LYS A O 1
ATOM 1404 N N . VAL A 1 172 ? 18.384 2.399 -1.049 1.00 59.44 172 VAL A N 1
ATOM 1405 C CA . VAL A 1 172 ? 18.489 3.802 -0.615 1.00 59.44 172 VAL A CA 1
ATOM 1406 C C . VAL A 1 172 ? 17.231 4.205 0.148 1.00 59.44 172 VAL A C 1
ATOM 1408 O O . VAL A 1 172 ? 17.343 4.749 1.238 1.00 59.44 172 VAL A O 1
ATOM 1411 N N . PHE A 1 173 ? 16.045 3.857 -0.355 1.00 55.66 173 PHE A N 1
ATOM 1412 C CA . PHE A 1 173 ? 14.788 4.131 0.341 1.00 55.66 173 PHE A CA 1
ATOM 1413 C C . PHE A 1 173 ? 14.694 3.430 1.704 1.00 55.66 173 PHE A C 1
ATOM 1415 O O . PHE A 1 173 ? 14.377 4.074 2.696 1.00 55.66 173 PHE A O 1
ATOM 1422 N N . LEU A 1 174 ? 15.006 2.134 1.782 1.00 53.75 174 LEU A N 1
ATOM 1423 C CA . LEU A 1 174 ? 15.029 1.397 3.048 1.00 53.75 174 LEU A CA 1
ATOM 1424 C C . LEU A 1 174 ? 16.030 2.025 4.028 1.00 53.75 174 LEU A C 1
ATOM 1426 O O . LEU A 1 174 ? 15.735 2.184 5.204 1.00 53.75 174 LEU A O 1
ATOM 1430 N N . THR A 1 175 ? 17.188 2.465 3.549 1.00 56.34 175 THR A N 1
ATOM 1431 C CA . THR A 1 175 ? 18.194 3.089 4.416 1.00 56.34 175 THR A CA 1
ATOM 1432 C C . THR A 1 175 ? 17.744 4.474 4.905 1.00 56.34 175 THR A C 1
ATOM 1434 O O . THR A 1 175 ? 17.881 4.788 6.081 1.00 56.34 175 THR A O 1
ATOM 1437 N N . GLU A 1 176 ? 17.164 5.298 4.032 1.00 52.88 176 GLU A N 1
ATOM 1438 C CA . GLU A 1 176 ? 16.735 6.666 4.363 1.00 52.88 176 GLU A CA 1
ATOM 1439 C C . GLU A 1 176 ? 15.396 6.725 5.121 1.00 52.88 176 GLU A C 1
ATOM 1441 O O . GLU A 1 176 ? 15.149 7.688 5.837 1.00 52.88 176 GLU A O 1
ATOM 1446 N N . VAL A 1 177 ? 14.516 5.727 4.968 1.00 46.69 177 VAL A N 1
ATOM 1447 C CA . VAL A 1 177 ? 13.125 5.764 5.475 1.00 46.69 177 VAL A CA 1
ATOM 1448 C C . VAL A 1 177 ? 12.774 4.591 6.392 1.00 46.69 177 VAL A C 1
ATOM 1450 O O . VAL A 1 177 ? 11.838 4.690 7.178 1.00 46.69 177 VAL A O 1
ATOM 1453 N N . VAL A 1 178 ? 13.492 3.473 6.338 1.00 49.59 178 VAL A N 1
ATOM 1454 C CA . VAL A 1 178 ? 13.309 2.395 7.323 1.00 49.59 178 VAL A CA 1
ATOM 1455 C C . VAL A 1 178 ? 14.343 2.545 8.428 1.00 49.59 178 VAL A C 1
ATOM 1457 O O . VAL A 1 178 ? 13.938 2.736 9.568 1.00 49.59 178 VAL A O 1
ATOM 1460 N N . ASN A 1 179 ? 15.639 2.617 8.109 1.00 52.38 179 ASN A N 1
ATOM 1461 C CA . ASN A 1 179 ? 16.680 2.688 9.143 1.00 52.38 179 ASN A CA 1
ATOM 1462 C C . ASN A 1 179 ? 16.672 4.014 9.912 1.00 52.38 179 ASN A C 1
ATOM 1464 O O . ASN A 1 179 ? 16.779 3.988 11.132 1.00 52.38 179 ASN A O 1
ATOM 1468 N N . TYR A 1 180 ? 16.478 5.156 9.237 1.00 44.88 180 TYR A N 1
ATOM 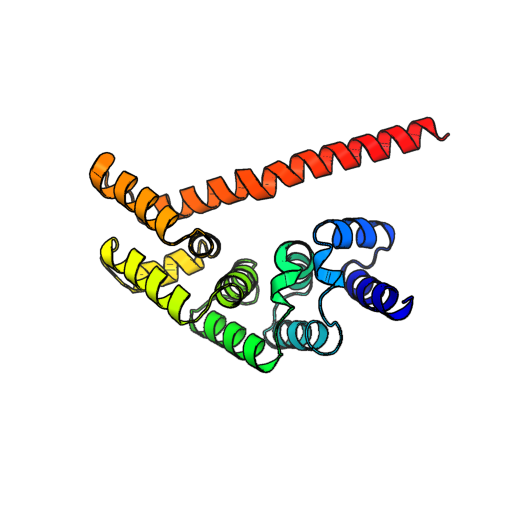1469 C CA . TYR A 1 180 ? 16.371 6.462 9.910 1.00 44.88 180 TYR A CA 1
ATOM 1470 C C . TYR A 1 180 ? 15.308 6.446 11.023 1.00 44.88 180 TYR A C 1
ATOM 1472 O O . TYR A 1 180 ? 15.533 6.935 12.124 1.00 44.88 180 TYR A O 1
ATOM 1480 N N . TYR A 1 181 ? 14.177 5.787 10.768 1.00 48.25 181 TYR A N 1
ATOM 1481 C CA . TYR A 1 181 ? 13.055 5.717 11.702 1.00 48.25 181 TYR A CA 1
ATOM 1482 C C . TYR A 1 181 ? 13.060 4.455 12.582 1.00 48.25 181 TYR A C 1
ATOM 1484 O O . TYR A 1 181 ? 12.215 4.329 13.470 1.00 48.25 181 TYR A O 1
ATOM 1492 N N . GLU A 1 182 ? 13.946 3.492 12.326 1.00 47.47 182 GLU A N 1
ATOM 1493 C CA . GLU A 1 182 ? 14.177 2.308 13.160 1.00 47.47 182 GLU A CA 1
ATOM 1494 C C . GLU A 1 182 ? 15.186 2.632 14.266 1.00 47.47 182 GLU A C 1
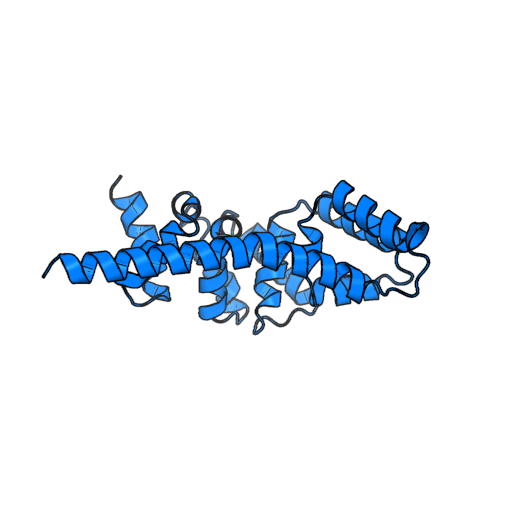ATOM 1496 O O . GLU A 1 182 ? 14.908 2.340 15.425 1.00 47.47 182 GLU A O 1
ATOM 1501 N N . GLU A 1 183 ? 16.265 3.348 13.936 1.00 49.25 183 GLU A N 1
ATOM 1502 C CA . GLU A 1 183 ? 17.220 3.935 14.888 1.00 49.25 183 GLU A CA 1
ATOM 1503 C C . GLU A 1 183 ? 16.506 4.902 15.848 1.00 49.25 183 GLU A C 1
ATOM 1505 O O . GLU A 1 183 ? 16.543 4.697 17.061 1.00 49.25 183 GLU A O 1
ATOM 1510 N N . GLU A 1 184 ? 15.737 5.873 15.330 1.00 52.31 184 GLU A N 1
ATOM 1511 C CA . GLU A 1 184 ? 14.944 6.789 16.170 1.00 52.31 184 GLU A CA 1
ATOM 1512 C C . GLU A 1 184 ? 13.903 6.044 17.021 1.00 52.31 184 GLU A C 1
ATOM 1514 O O . GLU A 1 184 ? 13.668 6.388 18.181 1.00 52.31 184 GLU A O 1
ATOM 1519 N N . ALA A 1 185 ? 13.271 4.993 16.486 1.00 40.31 185 ALA A N 1
ATOM 1520 C CA . ALA A 1 185 ? 12.320 4.199 17.260 1.00 40.31 185 ALA A CA 1
ATOM 1521 C C . ALA A 1 185 ? 13.002 3.389 18.369 1.00 40.31 185 ALA A C 1
ATOM 1523 O O . ALA A 1 185 ? 12.421 3.267 19.447 1.00 40.31 185 ALA A O 1
ATOM 1524 N N . LEU A 1 186 ? 14.206 2.860 18.133 1.00 46.56 186 LEU A N 1
ATOM 1525 C CA . LEU A 1 186 ? 15.009 2.146 19.125 1.00 46.56 186 LEU A CA 1
ATOM 1526 C C . LEU A 1 186 ? 15.538 3.091 20.210 1.00 46.56 186 LEU A C 1
ATOM 1528 O O . LEU A 1 186 ? 15.455 2.749 21.391 1.00 46.56 186 LEU A O 1
ATOM 1532 N N . GLU A 1 187 ? 16.003 4.287 19.843 1.00 53.97 187 GLU A N 1
ATOM 1533 C CA . GLU A 1 187 ? 16.416 5.326 20.793 1.00 53.97 187 GLU A CA 1
ATOM 1534 C C . GLU A 1 187 ? 15.250 5.785 21.672 1.00 53.97 187 GLU A C 1
ATOM 1536 O O . GLU A 1 187 ? 15.384 5.846 22.895 1.00 53.97 187 GLU A O 1
ATOM 1541 N N . LEU A 1 188 ? 14.071 6.023 21.088 1.00 42.78 188 LEU A N 1
ATOM 1542 C CA . LEU A 1 188 ? 12.869 6.379 21.846 1.00 42.78 188 LEU A CA 1
ATOM 1543 C C . LEU A 1 188 ? 12.409 5.241 22.770 1.00 42.78 188 LEU A C 1
ATOM 1545 O O . LEU A 1 188 ? 11.984 5.504 23.898 1.00 42.78 188 LEU A O 1
ATOM 1549 N N . LEU A 1 189 ? 12.526 3.979 22.338 1.00 41.81 189 LEU A N 1
ATOM 1550 C CA . LEU A 1 189 ? 12.221 2.812 23.174 1.00 41.81 189 LEU A CA 1
ATOM 1551 C C . LEU A 1 189 ? 13.207 2.678 24.342 1.00 41.81 189 LEU A C 1
ATOM 1553 O O . LEU A 1 189 ? 12.807 2.328 25.454 1.00 41.81 189 LEU A O 1
ATOM 1557 N N . LYS A 1 190 ? 14.491 2.957 24.096 1.00 66.56 190 LYS A N 1
ATOM 1558 C CA . LYS A 1 190 ? 15.549 2.946 25.110 1.00 66.56 190 LYS A CA 1
ATOM 1559 C C . LYS A 1 190 ? 15.325 4.054 26.138 1.00 66.56 190 LYS A C 1
ATOM 1561 O O . LYS A 1 190 ? 15.272 3.765 27.330 1.00 66.56 190 LYS A O 1
ATOM 1566 N N . LEU A 1 191 ? 15.054 5.275 25.678 1.00 51.69 191 LEU A N 1
ATOM 1567 C CA . LEU A 1 191 ? 14.750 6.427 26.529 1.00 51.69 191 LEU A CA 1
ATOM 1568 C C . LEU A 1 191 ? 13.488 6.199 27.380 1.00 51.69 191 LEU A C 1
ATOM 1570 O O . LEU A 1 191 ? 13.422 6.611 28.538 1.00 51.69 191 LEU A O 1
ATOM 1574 N N . HIS A 1 192 ? 12.477 5.525 26.826 1.00 42.56 192 HIS A N 1
ATOM 1575 C CA . HIS A 1 192 ? 11.272 5.150 27.566 1.00 42.56 192 HIS A CA 1
ATOM 1576 C C . HIS A 1 192 ? 11.567 4.123 28.671 1.00 42.56 192 HIS A C 1
ATOM 1578 O O . HIS A 1 192 ? 11.118 4.300 29.804 1.00 42.56 192 HIS A O 1
ATOM 1584 N N . LYS A 1 193 ? 12.368 3.090 28.376 1.00 61.62 193 LYS A N 1
ATOM 1585 C CA . LYS A 1 193 ? 12.797 2.085 29.364 1.00 61.62 193 LYS A CA 1
ATOM 1586 C C . LYS A 1 193 ? 13.646 2.695 30.480 1.00 61.62 193 LYS A C 1
ATOM 1588 O O . LYS A 1 193 ? 13.421 2.379 31.641 1.00 61.62 193 LYS A O 1
ATOM 1593 N N . GLU A 1 194 ? 14.567 3.598 30.152 1.00 71.50 194 GLU A N 1
ATOM 1594 C CA . GLU A 1 194 ? 15.395 4.306 31.139 1.00 71.50 194 GLU A CA 1
ATOM 1595 C C . GLU A 1 194 ? 14.539 5.169 32.080 1.00 71.50 194 GLU A C 1
ATOM 1597 O O . GLU A 1 194 ? 14.720 5.128 33.297 1.00 71.50 194 GLU A O 1
ATOM 1602 N N . LYS A 1 195 ? 13.531 5.877 31.552 1.00 54.44 195 LYS A N 1
ATOM 1603 C CA . LYS A 1 195 ? 12.601 6.669 32.376 1.00 54.44 195 LYS A CA 1
ATOM 1604 C C . LYS A 1 195 ? 11.712 5.822 33.290 1.00 54.44 195 LYS A C 1
ATOM 1606 O O . LYS A 1 195 ? 11.391 6.270 34.385 1.00 54.44 195 LYS A O 1
ATOM 1611 N N . LEU A 1 196 ? 11.339 4.609 32.879 1.00 49.66 196 LEU A N 1
ATOM 1612 C CA . LEU A 1 196 ? 10.585 3.670 33.723 1.00 49.66 196 LEU A CA 1
ATOM 1613 C C . LEU A 1 196 ? 11.418 3.106 34.884 1.00 49.66 196 LEU A C 1
ATOM 1615 O O . LEU A 1 196 ? 10.855 2.750 35.915 1.00 49.66 196 LEU A O 1
ATOM 1619 N N . VAL A 1 197 ? 12.744 3.034 34.733 1.00 63.66 197 VAL A N 1
ATOM 1620 C CA . VAL A 1 197 ? 13.658 2.589 35.799 1.00 63.66 197 VAL A CA 1
ATOM 1621 C C . VAL A 1 197 ? 13.893 3.693 36.834 1.00 63.66 197 VAL A C 1
ATOM 1623 O O . VAL A 1 197 ? 13.994 3.391 38.015 1.00 63.66 197 VAL A O 1
ATOM 1626 N N . VAL A 1 198 ? 13.929 4.961 36.413 1.00 56.53 198 VAL A N 1
ATOM 1627 C CA . VAL A 1 198 ? 14.131 6.124 37.304 1.00 56.53 198 VAL A CA 1
ATOM 1628 C C . VAL A 1 198 ? 12.863 6.498 38.095 1.00 56.53 198 VAL A C 1
ATOM 1630 O O . VAL A 1 198 ? 12.945 7.208 39.090 1.00 56.53 198 VAL A O 1
ATOM 1633 N N . ALA A 1 199 ? 11.686 6.026 37.672 1.00 48.75 199 ALA A N 1
ATOM 1634 C CA . ALA A 1 199 ? 10.396 6.318 38.306 1.00 48.75 199 ALA A CA 1
ATOM 1635 C C . ALA A 1 199 ? 9.953 5.290 39.378 1.00 48.75 199 ALA A C 1
ATOM 1637 O O . ALA A 1 199 ? 8.784 5.296 39.770 1.00 48.75 199 ALA A O 1
ATOM 1638 N N . LYS A 1 200 ? 10.854 4.409 39.833 1.00 43.56 200 LYS A N 1
ATOM 1639 C CA . LYS A 1 200 ? 10.676 3.516 40.993 1.00 43.56 200 LYS A CA 1
ATOM 1640 C C . LYS A 1 200 ? 11.530 3.994 42.158 1.00 43.56 200 LYS A C 1
ATOM 1642 O O . LYS A 1 200 ? 11.040 3.868 43.299 1.00 43.56 200 LYS A O 1
#

Foldseek 3Di:
DCVLPVVLLVVLCVLVVDNVVSVLLCVLPVCLSVADCVQFQVLLVVLLVVLVQDSVLVSVCCSHPSVLRRDGSVVLNVLLVVLVVLVADSPDSLSSLLSSLPSVDDPVLVVLLLVLVVVQDVDSNVVSVLCSVAVCLSVDHPVVNNVLSCCVVPVVVDPQDPNNSSVVVRVVCCVVPVVVVVVVVVVVVVVVVVVVVVVD

Secondary structure (DSSP, 8-state):
-HHHHHHHHHHHHHHH--HHHHHHHHHHTGGGGGS-IIIIIHHHHHHHHHTT--HHHHHHHHHHHGGGG-S-HHHHHHHHHHHHHTT--TTSHHHHHHHHHHHTS-HHHHHHHHHHHHHH-S-HHHHHHHHHH-GGGGTS-HHHHHHHHHIIIIIS-S---HHHHHHHHHHHHIIIIIIHHHHHHHHHHHHHHHHHHHT-